Protein AF-A4BSH9-F1 (afdb_monomer_lite)

Organism: NCBI:txid314278

Secondary structure (DSSP, 8-state):
------PPPPPGGGS-TTT--HHHHHHHHHHHHHHHHHHHHHHHHHHHTTPPPPP--PPP--S--------------------SSTT-----------SSPPPTT----------------S---------EEE-TTS-EEEPPPPGGGTT-SS-HHHHHHHHHHHHTS---HHHHHHHHHHTT------

Sequence (190 aa):
MSTSGSRKLPQISDFPPQEVTPAVLLLLEICYQLHEENQALRDEIARLKGGNPKPPIKPSKLESAEQDAERHKDKRRGKHKRSKTQRLEIHDEIVVAPVPAPPAGSRFKGYDEFTVQDLHIGAHNTRYRLERWVTPQGEMLRGPLPVQLGGGHFGPRLRAFILYQYHHAHVTQPLLREQLGEWGIEISAG

pLDDT: mean 80.92, std 18.72, range [30.02, 97.81]

Structure (mmCIF, N/CA/C/O backbone):
data_AF-A4BSH9-F1
#
_entry.id   AF-A4BSH9-F1
#
loop_
_atom_site.group_PDB
_atom_site.id
_atom_site.type_symbol
_atom_site.label_atom_id
_atom_site.label_alt_id
_atom_site.label_comp_id
_atom_site.label_asym_id
_atom_site.label_entity_id
_atom_site.label_seq_id
_atom_site.pdbx_PDB_ins_code
_atom_site.Cartn_x
_atom_site.Cartn_y
_atom_site.Cartn_z
_atom_site.occupancy
_atom_site.B_iso_or_equiv
_atom_site.auth_seq_id
_atom_site.auth_comp_id
_atom_site.auth_asym_id
_atom_site.auth_atom_id
_atom_site.pdbx_PDB_model_num
ATOM 1 N N . MET A 1 1 ? 23.632 5.901 -24.393 1.00 33.03 1 MET A N 1
ATOM 2 C CA . MET A 1 1 ? 24.343 4.936 -23.525 1.00 33.03 1 MET A CA 1
ATOM 3 C C . MET A 1 1 ? 24.885 3.834 -24.417 1.00 33.03 1 MET A C 1
ATOM 5 O O . MET A 1 1 ? 24.120 2.993 -24.866 1.00 33.03 1 MET A O 1
ATOM 9 N N . SER A 1 2 ? 26.165 3.917 -24.777 1.00 30.02 2 SER A N 1
ATOM 10 C CA . SER A 1 2 ? 26.789 2.983 -25.715 1.00 30.02 2 SER A CA 1
ATOM 11 C C . SER A 1 2 ? 26.919 1.605 -25.075 1.00 30.02 2 SER A C 1
ATOM 13 O O . SER A 1 2 ? 27.609 1.438 -24.070 1.00 30.02 2 SER A O 1
ATOM 15 N N . THR A 1 3 ? 26.248 0.617 -25.657 1.00 34.25 3 THR A N 1
ATOM 16 C CA . THR A 1 3 ? 26.413 -0.800 -25.339 1.00 34.25 3 THR A CA 1
ATOM 17 C C . THR A 1 3 ? 27.817 -1.234 -25.753 1.00 34.25 3 THR A C 1
ATOM 19 O O . THR A 1 3 ? 28.060 -1.619 -26.896 1.00 34.25 3 THR A O 1
ATOM 22 N N . SER A 1 4 ? 28.766 -1.122 -24.826 1.00 36.28 4 SER A N 1
ATOM 23 C CA . SER A 1 4 ? 30.098 -1.707 -24.954 1.00 36.28 4 SER A CA 1
ATOM 24 C C . SER A 1 4 ? 29.953 -3.228 -24.875 1.00 36.28 4 SER A C 1
ATOM 26 O O . SER A 1 4 ? 29.871 -3.816 -23.795 1.00 36.28 4 SER A O 1
ATOM 28 N N . GLY A 1 5 ? 29.829 -3.860 -26.045 1.00 38.47 5 GLY A N 1
ATOM 29 C CA . GLY A 1 5 ? 30.024 -5.297 -26.185 1.00 38.47 5 GLY A CA 1
ATOM 30 C C . GLY A 1 5 ? 31.403 -5.667 -25.644 1.00 38.47 5 GLY A C 1
ATOM 31 O O . GLY A 1 5 ? 32.353 -4.898 -25.786 1.00 38.47 5 GLY A O 1
ATOM 32 N N . SER A 1 6 ? 31.505 -6.820 -24.987 1.00 51.19 6 SER A N 1
ATOM 33 C CA . SER A 1 6 ? 32.741 -7.331 -24.394 1.00 51.19 6 SER A CA 1
ATOM 34 C C . SER A 1 6 ? 33.869 -7.400 -25.431 1.00 51.19 6 SER A C 1
ATOM 36 O O . SER A 1 6 ? 33.996 -8.397 -26.144 1.00 51.19 6 SER A O 1
ATOM 38 N N . ARG A 1 7 ? 34.685 -6.344 -25.535 1.00 60.03 7 ARG A N 1
ATOM 39 C CA . ARG A 1 7 ? 35.937 -6.383 -26.294 1.00 60.03 7 ARG A CA 1
ATOM 40 C C . ARG A 1 7 ? 36.885 -7.316 -25.556 1.00 60.03 7 ARG A C 1
ATOM 42 O O . ARG A 1 7 ? 37.180 -7.093 -24.384 1.00 60.03 7 ARG A O 1
ATOM 49 N N . LYS A 1 8 ? 37.313 -8.380 -26.234 1.00 69.00 8 LYS A N 1
ATOM 50 C CA . LYS A 1 8 ? 38.433 -9.204 -25.777 1.00 69.00 8 LYS A CA 1
ATOM 51 C C . LYS A 1 8 ? 39.688 -8.331 -25.762 1.00 69.00 8 LYS A C 1
ATOM 53 O O . LYS A 1 8 ? 39.858 -7.504 -26.656 1.00 69.00 8 LYS A O 1
ATOM 58 N N . LEU A 1 9 ? 40.519 -8.496 -24.737 1.00 77.19 9 LEU A N 1
ATOM 59 C CA . LEU A 1 9 ? 41.833 -7.864 -24.694 1.00 77.19 9 LEU A CA 1
ATOM 60 C C . LEU A 1 9 ? 42.706 -8.404 -25.843 1.00 77.19 9 LEU A C 1
ATOM 62 O O . LEU A 1 9 ? 42.604 -9.598 -26.152 1.00 77.19 9 LEU A O 1
ATOM 66 N N . PRO A 1 10 ? 43.523 -7.544 -26.477 1.00 80.50 10 PRO A N 1
ATOM 67 C CA . PRO A 1 10 ? 44.437 -7.964 -27.532 1.00 80.50 10 PRO A CA 1
ATOM 68 C C . PRO A 1 10 ? 45.471 -8.956 -26.986 1.00 80.50 10 PRO A C 1
ATOM 70 O O . PRO A 1 10 ? 45.870 -8.895 -25.823 1.00 80.50 10 PRO A O 1
ATOM 73 N N . GLN A 1 11 ? 45.891 -9.899 -27.815 1.00 81.38 11 GLN A N 1
ATOM 74 C CA . GLN A 1 11 ? 46.981 -10.826 -27.531 1.00 81.38 11 GLN A CA 1
ATOM 75 C C . GLN A 1 11 ? 48.305 -10.238 -28.020 1.00 81.38 11 GLN A C 1
ATOM 77 O O . GLN A 1 11 ? 48.329 -9.387 -28.902 1.00 81.38 11 GLN A O 1
ATOM 82 N N . ILE A 1 12 ? 49.430 -10.737 -27.502 1.00 78.38 12 ILE A N 1
ATOM 83 C CA . ILE A 1 12 ? 50.769 -10.348 -27.991 1.00 78.38 12 ILE A CA 1
ATOM 84 C C . ILE A 1 12 ? 50.894 -10.603 -29.506 1.00 78.38 12 ILE A C 1
ATOM 86 O O . ILE A 1 12 ? 51.533 -9.835 -30.215 1.00 78.38 12 ILE A O 1
ATOM 90 N N . SER A 1 13 ? 50.219 -11.642 -30.008 1.00 79.38 13 SER A N 1
ATOM 91 C CA . SER A 1 13 ? 50.127 -12.007 -31.427 1.00 79.38 13 SER A CA 1
ATOM 92 C C . SER A 1 13 ? 49.460 -10.951 -32.316 1.00 79.38 13 SER A C 1
ATOM 94 O O . SER A 1 13 ? 49.612 -11.017 -33.533 1.00 79.38 13 SER A O 1
ATOM 96 N N . ASP A 1 14 ? 48.726 -10.005 -31.726 1.00 81.44 14 ASP A N 1
ATOM 97 C CA . ASP A 1 14 ? 48.005 -8.954 -32.450 1.00 81.44 14 ASP A CA 1
ATOM 98 C C . ASP A 1 14 ? 48.896 -7.733 -32.751 1.00 81.44 14 ASP A C 1
ATOM 100 O O . ASP A 1 14 ? 48.469 -6.828 -33.470 1.00 81.44 14 ASP A O 1
ATOM 104 N N . PHE A 1 15 ? 50.128 -7.697 -32.225 1.00 80.00 15 PHE A N 1
ATOM 105 C CA . PHE A 1 15 ? 51.075 -6.596 -32.412 1.00 80.00 15 PHE A CA 1
ATOM 106 C C . PHE A 1 15 ? 52.217 -6.988 -33.364 1.00 80.00 15 PHE A C 1
ATOM 108 O O . PHE A 1 15 ? 52.740 -8.104 -33.281 1.00 80.00 15 PHE A O 1
ATOM 115 N N . PRO A 1 16 ? 52.662 -6.084 -34.258 1.00 83.88 16 PRO A N 1
ATOM 116 C CA . PRO A 1 16 ? 53.835 -6.336 -35.083 1.00 83.88 16 PRO A CA 1
ATOM 117 C C . PRO A 1 16 ? 55.098 -6.423 -34.201 1.00 83.88 16 PRO A C 1
ATOM 119 O O . PRO A 1 16 ? 55.211 -5.688 -33.219 1.00 83.88 16 PRO A O 1
ATOM 122 N N . PRO A 1 17 ? 56.105 -7.249 -34.555 1.00 75.50 17 PRO A N 1
ATOM 123 C CA . PRO A 1 17 ? 57.274 -7.505 -33.697 1.00 75.50 17 PRO A CA 1
ATOM 124 C C . PRO A 1 17 ? 58.079 -6.256 -33.311 1.00 75.50 17 PRO A C 1
ATOM 126 O O . PRO A 1 17 ? 58.790 -6.255 -32.314 1.00 75.50 17 PRO A O 1
ATOM 129 N N . GLN A 1 18 ? 57.966 -5.194 -34.110 1.00 80.50 18 GLN A N 1
ATOM 130 C CA . GLN A 1 18 ? 58.656 -3.915 -33.930 1.00 80.50 18 GLN A CA 1
ATOM 131 C C . GLN A 1 18 ? 58.040 -3.064 -32.806 1.00 80.50 18 GLN A C 1
ATOM 133 O O . GLN A 1 18 ? 58.694 -2.170 -32.277 1.00 80.50 18 GLN A O 1
ATOM 138 N N . GLU A 1 19 ? 56.790 -3.349 -32.433 1.00 77.25 19 GLU A N 1
ATOM 139 C CA . GLU A 1 19 ? 56.021 -2.615 -31.422 1.00 77.25 19 GLU A CA 1
ATOM 140 C C . GLU A 1 19 ? 55.948 -3.365 -30.082 1.00 77.25 19 GLU A C 1
ATOM 142 O O . GLU A 1 19 ? 55.534 -2.794 -29.070 1.00 77.25 19 GLU A O 1
ATOM 147 N N . VAL A 1 20 ? 56.408 -4.623 -30.031 1.00 82.06 20 VAL A N 1
ATOM 148 C CA . VAL A 1 20 ? 56.481 -5.434 -28.804 1.00 82.06 20 VAL A CA 1
ATOM 149 C C . VAL A 1 20 ? 57.684 -4.994 -27.967 1.00 82.06 20 VAL A C 1
ATOM 151 O O . VAL A 1 20 ? 58.729 -5.638 -27.906 1.00 82.06 20 VAL A O 1
ATOM 154 N N . THR A 1 21 ? 57.538 -3.838 -27.328 1.00 88.88 21 THR A N 1
ATOM 155 C CA . THR A 1 21 ? 58.517 -3.299 -26.379 1.00 88.88 21 THR A CA 1
ATOM 156 C C . THR A 1 21 ? 58.245 -3.813 -24.957 1.00 88.88 21 THR A C 1
ATOM 158 O O . THR A 1 21 ? 57.109 -4.179 -24.641 1.00 88.88 21 THR A O 1
ATOM 161 N N . PRO A 1 22 ? 59.237 -3.787 -24.043 1.00 86.44 22 PRO A N 1
ATOM 162 C CA . PRO A 1 22 ? 59.022 -4.138 -22.634 1.00 86.44 22 PRO A CA 1
ATOM 163 C C . PRO A 1 22 ? 57.896 -3.336 -21.959 1.00 86.44 22 PRO A C 1
ATOM 165 O O . PRO A 1 22 ? 57.175 -3.864 -21.117 1.00 86.44 22 PRO A O 1
ATOM 168 N N . ALA A 1 23 ? 57.701 -2.076 -22.363 1.00 86.94 23 ALA A N 1
ATOM 169 C CA . ALA A 1 23 ? 56.618 -1.229 -21.865 1.00 86.94 23 ALA A CA 1
ATOM 170 C C . ALA A 1 23 ? 55.232 -1.710 -22.329 1.00 86.94 23 ALA A C 1
ATOM 172 O O . ALA A 1 23 ? 54.280 -1.676 -21.552 1.00 86.94 23 ALA A O 1
ATOM 173 N N . VAL A 1 24 ? 55.119 -2.191 -23.572 1.00 86.56 24 VAL A N 1
ATOM 174 C CA . VAL A 1 24 ? 53.870 -2.753 -24.114 1.00 86.56 24 VAL A CA 1
ATOM 175 C C . VAL A 1 24 ? 53.518 -4.073 -23.429 1.00 86.56 24 VAL A C 1
ATOM 177 O O . VAL A 1 24 ? 52.352 -4.294 -23.115 1.00 86.56 24 VAL A O 1
ATOM 180 N N . LEU A 1 25 ? 54.513 -4.911 -23.122 1.00 85.62 25 LEU A N 1
ATOM 181 C CA . LEU A 1 25 ? 54.308 -6.149 -22.361 1.00 85.62 25 LEU A CA 1
ATOM 182 C C . LEU A 1 25 ? 53.776 -5.868 -20.949 1.00 85.62 25 LEU A C 1
ATOM 184 O O . LEU A 1 25 ? 52.771 -6.453 -20.549 1.00 85.62 25 LEU A O 1
ATOM 188 N N . LEU A 1 26 ? 54.394 -4.921 -20.237 1.00 89.56 26 LEU A N 1
ATOM 189 C CA . LEU A 1 26 ? 53.957 -4.519 -18.898 1.00 89.56 26 LEU A CA 1
ATOM 190 C C . LEU A 1 26 ? 52.546 -3.914 -18.914 1.00 89.56 26 LEU A C 1
ATOM 192 O O . LEU A 1 26 ? 51.715 -4.230 -18.065 1.00 89.56 26 LEU A O 1
ATOM 196 N N . LEU A 1 27 ? 52.253 -3.054 -19.892 1.00 89.38 27 LEU A N 1
ATOM 197 C CA . LEU A 1 27 ? 50.929 -2.453 -20.033 1.00 89.38 27 LEU A CA 1
ATOM 198 C C . LEU A 1 27 ? 49.861 -3.513 -20.318 1.00 89.38 27 LEU A C 1
ATOM 200 O O . LEU A 1 27 ? 48.763 -3.443 -19.768 1.00 89.38 27 LEU A O 1
ATOM 204 N N . LEU A 1 28 ? 50.185 -4.503 -21.151 1.00 88.69 28 LEU A N 1
ATOM 205 C CA . LEU A 1 28 ? 49.275 -5.588 -21.476 1.00 88.69 28 LEU A CA 1
ATOM 206 C C . LEU A 1 28 ? 48.961 -6.446 -20.243 1.00 88.69 28 LEU A C 1
ATOM 208 O O . LEU A 1 28 ? 47.794 -6.751 -19.999 1.00 88.69 28 LEU A O 1
ATOM 212 N N . GLU A 1 29 ? 49.975 -6.775 -19.443 1.00 88.06 29 GLU A N 1
ATOM 213 C CA . GLU A 1 29 ? 49.821 -7.495 -18.174 1.00 88.06 29 GLU A CA 1
ATOM 214 C C . GLU A 1 29 ? 48.912 -6.737 -17.192 1.00 88.06 29 GLU A C 1
ATOM 216 O O . GLU A 1 29 ? 47.944 -7.302 -16.678 1.00 88.06 29 GLU A O 1
ATOM 221 N N . ILE A 1 30 ? 49.134 -5.429 -17.024 1.00 89.06 30 ILE A N 1
ATOM 222 C CA . ILE A 1 30 ? 48.280 -4.566 -16.193 1.00 89.06 30 ILE A CA 1
ATOM 223 C C . ILE A 1 30 ? 46.837 -4.549 -16.721 1.00 89.06 30 ILE A C 1
ATOM 225 O O . ILE A 1 30 ? 45.884 -4.621 -15.942 1.00 89.06 30 ILE A O 1
ATOM 229 N N . CYS A 1 31 ? 46.641 -4.480 -18.041 1.00 89.25 31 CYS A N 1
ATOM 230 C CA . CYS A 1 31 ? 45.307 -4.527 -18.633 1.00 89.25 31 CYS A CA 1
ATOM 231 C C . CYS A 1 31 ? 44.589 -5.859 -18.367 1.00 89.25 31 CYS A C 1
ATOM 233 O O . CYS A 1 31 ? 43.380 -5.838 -18.116 1.00 89.25 31 CYS A O 1
ATOM 235 N N . TYR A 1 32 ? 45.300 -6.990 -18.396 1.00 86.69 32 TYR A N 1
ATOM 236 C CA . TYR A 1 32 ? 44.738 -8.294 -18.031 1.00 86.69 32 TYR A CA 1
ATOM 237 C C . TYR A 1 32 ? 44.316 -8.333 -16.565 1.00 86.69 32 TYR A C 1
ATOM 239 O O . TYR A 1 32 ? 43.157 -8.649 -16.287 1.00 86.69 32 TYR A O 1
ATOM 247 N N . GLN A 1 33 ? 45.194 -7.918 -15.651 1.00 87.56 33 GLN A N 1
ATOM 248 C CA . GLN A 1 33 ? 44.888 -7.886 -14.221 1.00 87.56 33 GLN A CA 1
ATOM 249 C C . GLN A 1 33 ? 43.661 -7.007 -13.920 1.00 87.56 33 GLN A C 1
ATOM 251 O O . GLN A 1 33 ? 42.711 -7.445 -13.270 1.00 87.56 33 GLN A O 1
ATOM 256 N N . LEU A 1 34 ? 43.622 -5.787 -14.467 1.00 88.88 34 LEU A N 1
ATOM 257 C CA . LEU A 1 34 ? 42.492 -4.872 -14.278 1.00 88.88 34 LEU A CA 1
ATOM 258 C C . LEU A 1 34 ? 41.183 -5.420 -14.858 1.00 88.88 34 LEU A C 1
ATOM 260 O O . LEU A 1 34 ? 40.105 -5.125 -14.334 1.00 88.88 34 LEU A O 1
ATOM 264 N N . HIS A 1 35 ? 41.247 -6.187 -15.948 1.00 87.25 35 HIS A N 1
ATOM 265 C CA . HIS A 1 35 ? 40.069 -6.805 -16.551 1.00 87.25 35 HIS A CA 1
ATOM 266 C C . HIS A 1 35 ? 39.509 -7.932 -15.682 1.00 87.25 35 HIS A C 1
ATOM 268 O O . HIS A 1 35 ? 38.288 -8.018 -15.523 1.00 87.25 35 HIS A O 1
ATOM 274 N N . GLU A 1 36 ? 40.377 -8.754 -15.094 1.00 85.75 36 GLU A N 1
ATOM 275 C CA . GLU A 1 36 ? 39.984 -9.801 -14.148 1.00 85.75 36 GLU A CA 1
ATOM 276 C C . GLU A 1 36 ? 39.363 -9.209 -12.879 1.00 85.75 36 GLU A C 1
ATOM 278 O O . GLU A 1 36 ? 38.258 -9.605 -12.497 1.00 85.75 36 GLU A O 1
ATOM 283 N N . GLU A 1 37 ? 39.999 -8.197 -12.284 1.00 87.38 37 GLU A N 1
ATOM 284 C CA . GLU A 1 37 ? 39.472 -7.494 -11.108 1.00 87.38 37 GLU A CA 1
ATOM 285 C C . GLU A 1 37 ? 38.112 -6.840 -11.402 1.00 87.38 37 GLU A C 1
ATOM 287 O O . GLU A 1 37 ? 37.156 -6.993 -10.637 1.00 87.38 37 GLU A O 1
ATOM 292 N N . ASN A 1 38 ? 37.967 -6.174 -12.556 1.00 89.88 38 ASN A N 1
ATOM 293 C CA . ASN A 1 38 ? 36.683 -5.604 -12.976 1.00 89.88 38 ASN A CA 1
ATOM 294 C C . ASN A 1 38 ? 35.601 -6.671 -13.166 1.00 89.88 38 ASN A C 1
ATOM 296 O O . ASN A 1 38 ? 34.429 -6.422 -12.866 1.00 89.88 38 ASN A O 1
ATOM 300 N N . GLN A 1 39 ? 35.960 -7.842 -13.694 1.00 83.62 39 GLN A N 1
ATOM 301 C CA . GLN A 1 39 ? 35.020 -8.941 -13.874 1.00 83.62 39 GLN A CA 1
ATOM 302 C C . GLN A 1 39 ? 34.576 -9.505 -12.516 1.00 83.62 39 GLN A C 1
ATOM 304 O O . GLN A 1 39 ? 33.372 -9.649 -12.304 1.00 83.62 39 GLN A O 1
ATOM 309 N N . ALA A 1 40 ? 35.501 -9.700 -11.571 1.00 83.06 40 ALA A N 1
ATOM 310 C CA . ALA A 1 40 ? 35.189 -10.131 -10.208 1.00 83.06 40 ALA A CA 1
ATOM 311 C C . ALA A 1 40 ? 34.259 -9.142 -9.480 1.00 83.06 40 ALA A C 1
ATOM 313 O O . ALA A 1 40 ? 33.260 -9.547 -8.884 1.00 83.06 40 ALA A O 1
ATOM 314 N N . LEU A 1 41 ? 34.522 -7.834 -9.594 1.00 86.94 41 LEU A N 1
ATOM 315 C CA . LEU A 1 41 ? 33.659 -6.794 -9.020 1.00 86.94 41 LEU A CA 1
ATOM 316 C C . LEU A 1 41 ? 32.260 -6.787 -9.650 1.00 86.94 41 LEU A C 1
ATOM 318 O O . LEU A 1 41 ? 31.260 -6.619 -8.951 1.00 86.94 41 LEU A O 1
ATOM 322 N N . ARG A 1 42 ? 32.158 -6.990 -10.968 1.00 83.75 42 ARG A N 1
ATOM 323 C CA . ARG A 1 42 ? 30.865 -7.093 -11.663 1.00 83.75 42 ARG A CA 1
ATOM 324 C C . ARG A 1 42 ? 30.064 -8.312 -11.219 1.00 83.75 42 ARG A C 1
ATOM 326 O O . ARG A 1 42 ? 28.849 -8.198 -11.059 1.00 83.75 42 ARG A O 1
ATOM 333 N N . ASP A 1 43 ? 30.729 -9.442 -11.015 1.00 82.00 43 ASP A N 1
ATOM 334 C CA . ASP A 1 43 ? 30.098 -10.674 -10.545 1.00 82.00 43 ASP A CA 1
ATOM 335 C C . ASP A 1 43 ? 29.623 -10.543 -9.091 1.00 82.00 43 ASP A C 1
ATOM 337 O O . ASP A 1 43 ? 28.510 -10.963 -8.767 1.00 82.00 43 ASP A O 1
ATOM 341 N N . GLU A 1 44 ? 30.392 -9.860 -8.242 1.00 83.50 44 GLU A N 1
ATOM 342 C CA . GLU A 1 44 ? 29.980 -9.548 -6.872 1.00 83.50 44 GLU A CA 1
ATOM 343 C C . GLU A 1 44 ? 28.783 -8.584 -6.840 1.00 83.50 44 GLU A C 1
ATOM 345 O O . GLU A 1 44 ? 27.815 -8.811 -6.112 1.00 83.50 44 GLU A O 1
ATOM 350 N N . ILE A 1 45 ? 28.767 -7.563 -7.704 1.00 84.75 45 ILE A N 1
ATOM 351 C CA . ILE A 1 45 ? 27.603 -6.679 -7.877 1.00 84.75 45 ILE A CA 1
ATOM 352 C C . ILE A 1 45 ? 26.374 -7.472 -8.346 1.00 84.75 45 ILE A C 1
ATOM 354 O O . ILE A 1 45 ? 25.268 -7.217 -7.865 1.00 84.75 45 ILE A O 1
ATOM 358 N N . ALA A 1 46 ? 26.535 -8.419 -9.276 1.00 83.25 46 ALA A N 1
ATOM 359 C CA . ALA A 1 46 ? 25.436 -9.257 -9.754 1.00 83.25 46 ALA A CA 1
ATOM 360 C C . ALA A 1 46 ? 24.874 -10.138 -8.629 1.00 83.25 46 ALA A C 1
ATOM 362 O O . ALA A 1 46 ? 23.656 -10.167 -8.440 1.00 83.25 46 ALA A O 1
ATOM 363 N N . ARG A 1 47 ? 25.750 -10.764 -7.831 1.00 84.12 47 ARG A N 1
ATOM 364 C CA . ARG A 1 47 ? 25.381 -11.558 -6.650 1.00 84.12 47 ARG A CA 1
ATOM 365 C C . ARG A 1 47 ? 24.621 -10.725 -5.617 1.00 84.12 47 ARG A C 1
ATOM 367 O O . ARG A 1 47 ? 23.548 -11.133 -5.177 1.00 84.12 47 ARG A O 1
ATOM 374 N N . LEU A 1 48 ? 25.137 -9.545 -5.262 1.00 77.88 48 LEU A N 1
ATOM 375 C CA . LEU A 1 48 ? 24.501 -8.631 -4.302 1.00 77.88 48 LEU A CA 1
ATOM 376 C C . LEU A 1 48 ? 23.137 -8.119 -4.792 1.00 77.88 48 LEU A C 1
ATOM 378 O O . LEU A 1 48 ? 22.249 -7.863 -3.983 1.00 77.88 48 LEU A O 1
ATOM 382 N N . LYS A 1 49 ? 22.943 -8.017 -6.113 1.00 78.88 49 LYS A N 1
ATOM 383 C CA . LYS A 1 49 ? 21.669 -7.641 -6.750 1.00 78.88 49 LYS A CA 1
ATOM 384 C C . LYS A 1 49 ? 20.716 -8.822 -6.986 1.00 78.88 49 LYS A C 1
ATOM 386 O O . LYS A 1 49 ? 19.679 -8.639 -7.619 1.00 78.88 49 LYS A O 1
ATOM 391 N N . GLY A 1 50 ? 21.046 -10.022 -6.502 1.00 75.00 50 GLY A N 1
ATOM 392 C CA . GLY A 1 50 ? 20.213 -11.221 -6.656 1.00 75.00 50 GLY A CA 1
ATOM 393 C C . GLY A 1 50 ? 20.213 -11.823 -8.068 1.00 75.00 50 GLY A C 1
ATOM 394 O O . GLY A 1 50 ? 19.358 -12.652 -8.378 1.00 75.00 50 GLY A O 1
ATOM 395 N N . GLY A 1 51 ? 21.144 -11.406 -8.929 1.00 72.69 51 GLY A N 1
ATOM 396 C CA . GLY A 1 51 ? 21.407 -12.015 -10.231 1.00 72.69 51 GLY A CA 1
ATOM 397 C C . GLY A 1 51 ? 22.481 -13.104 -10.147 1.00 72.69 51 GLY A C 1
ATOM 398 O O . GLY A 1 51 ? 23.220 -13.204 -9.170 1.00 72.69 51 GLY A O 1
ATOM 399 N N . ASN A 1 52 ? 22.592 -13.919 -11.198 1.00 65.75 52 ASN A N 1
ATOM 400 C CA . ASN A 1 52 ? 23.676 -14.895 -11.298 1.00 65.75 52 ASN A CA 1
ATOM 401 C C . ASN A 1 52 ? 24.952 -14.226 -11.840 1.00 65.75 52 ASN A C 1
ATOM 403 O O . ASN A 1 52 ? 24.854 -13.439 -12.787 1.00 65.75 52 ASN A O 1
ATOM 407 N N . PRO A 1 53 ? 26.137 -14.557 -11.291 1.00 65.75 53 PRO A N 1
ATOM 408 C CA . PRO A 1 53 ? 27.412 -14.121 -11.851 1.00 65.75 53 PRO A CA 1
ATOM 409 C C . PRO A 1 53 ? 27.595 -14.677 -13.267 1.00 65.75 53 PRO A C 1
ATOM 411 O O . PRO A 1 53 ? 26.938 -15.651 -13.666 1.00 65.75 53 PRO A O 1
ATOM 414 N N . LYS A 1 54 ? 28.487 -14.064 -14.045 1.00 64.12 54 LYS A N 1
ATOM 415 C CA . LYS A 1 54 ? 28.765 -14.494 -15.416 1.00 64.12 54 LYS A CA 1
ATOM 416 C C . LYS A 1 54 ? 29.247 -15.956 -15.412 1.00 64.12 54 LYS A C 1
ATOM 418 O O . LYS A 1 54 ? 30.221 -16.274 -14.732 1.00 64.12 54 LYS A O 1
ATOM 423 N N . PRO A 1 55 ? 28.600 -16.868 -16.160 1.00 61.69 55 PRO A N 1
ATOM 424 C CA . PRO A 1 55 ? 29.014 -18.264 -16.175 1.00 61.69 55 PRO A CA 1
ATOM 425 C C . PRO A 1 55 ? 30.410 -18.396 -16.809 1.00 61.69 55 PRO A C 1
ATOM 427 O O . PRO A 1 55 ? 30.652 -17.791 -17.860 1.00 61.69 55 PRO A O 1
ATOM 430 N N . PRO A 1 56 ? 31.324 -19.196 -16.227 1.00 59.09 56 PRO A N 1
ATOM 431 C CA . PRO A 1 56 ? 32.612 -19.479 -16.845 1.00 59.09 56 PRO A CA 1
ATOM 432 C C . PRO A 1 56 ? 32.383 -20.321 -18.105 1.00 59.09 56 PRO A C 1
ATOM 434 O O . PRO A 1 56 ? 32.092 -21.518 -18.039 1.00 59.09 56 PRO A O 1
ATOM 437 N N . ILE A 1 57 ? 32.479 -19.687 -19.275 1.00 58.53 57 ILE A N 1
ATOM 438 C CA . ILE A 1 57 ? 32.368 -20.370 -20.565 1.00 58.53 57 ILE A CA 1
ATOM 439 C C . ILE A 1 57 ? 33.693 -21.091 -20.813 1.00 58.53 57 ILE A C 1
ATOM 441 O O . ILE A 1 57 ? 34.696 -20.468 -21.154 1.00 58.53 57 ILE A O 1
ATOM 445 N N . LYS A 1 58 ? 33.704 -22.412 -20.626 1.00 52.91 58 LYS A N 1
ATOM 446 C CA . LYS A 1 58 ? 34.829 -23.254 -21.048 1.00 52.91 58 LYS A CA 1
ATOM 447 C C . LYS A 1 58 ? 34.912 -23.267 -22.584 1.00 52.91 58 LYS A C 1
ATOM 449 O O . LYS A 1 58 ? 33.863 -23.229 -23.233 1.00 52.91 58 LYS A O 1
ATOM 454 N N . PRO A 1 59 ? 36.116 -23.339 -23.177 1.00 47.84 59 PRO A N 1
ATOM 455 C CA . PRO A 1 59 ? 36.264 -23.485 -24.622 1.00 47.84 59 PRO A CA 1
ATOM 456 C C . PRO A 1 59 ? 35.540 -24.748 -25.116 1.00 47.84 59 PRO A C 1
ATOM 458 O O . PRO A 1 59 ? 35.545 -25.786 -24.451 1.00 47.84 59 PRO A O 1
ATOM 461 N N . SER A 1 60 ? 34.876 -24.626 -26.267 1.00 43.66 60 SER A N 1
ATOM 462 C CA . SER A 1 60 ? 34.048 -25.677 -26.864 1.00 43.66 60 SER A CA 1
ATOM 463 C C . SER A 1 60 ? 34.885 -26.914 -27.206 1.00 43.66 60 SER A C 1
ATOM 465 O O . SER A 1 60 ? 35.859 -26.814 -27.949 1.00 43.66 60 SER A O 1
ATOM 467 N N . LYS A 1 61 ? 34.494 -28.087 -26.695 1.00 48.47 61 LYS A N 1
ATOM 468 C CA . LYS A 1 61 ? 35.013 -29.388 -27.141 1.00 48.47 61 LYS A CA 1
ATOM 469 C C . LYS A 1 61 ? 34.223 -29.825 -28.376 1.00 48.47 61 LYS A C 1
ATOM 471 O O . LYS A 1 61 ? 33.261 -30.573 -28.249 1.00 48.47 61 LYS A O 1
ATOM 476 N N . LEU A 1 62 ? 34.586 -29.303 -29.545 1.00 43.88 62 LEU A N 1
ATOM 477 C CA . LEU A 1 62 ? 33.977 -29.689 -30.827 1.00 43.88 62 LEU A CA 1
ATOM 478 C C . LEU A 1 62 ? 34.755 -30.784 -31.581 1.00 43.88 62 LEU A C 1
ATOM 480 O O . LEU A 1 62 ? 34.282 -31.229 -32.613 1.00 43.88 62 LEU A O 1
ATOM 484 N N . GLU A 1 63 ? 35.870 -31.289 -31.042 1.00 42.59 63 GLU A N 1
ATOM 485 C CA . GLU A 1 63 ? 36.713 -32.318 -31.688 1.00 42.59 63 GLU A CA 1
ATOM 486 C C . GLU A 1 63 ? 36.793 -33.617 -30.870 1.00 42.59 63 GLU A C 1
ATOM 488 O O . GLU A 1 63 ? 37.864 -34.124 -30.539 1.00 42.59 63 GLU A O 1
ATOM 493 N N . SER A 1 64 ? 35.645 -34.145 -30.448 1.00 38.47 64 SER A N 1
ATOM 494 C CA . SER A 1 64 ? 35.548 -35.509 -29.905 1.00 38.47 64 SER A CA 1
ATOM 495 C C . SER A 1 64 ? 34.146 -36.051 -30.168 1.00 38.47 64 SER A C 1
ATOM 497 O O . SER A 1 64 ? 33.317 -36.158 -29.265 1.00 38.47 64 SER A O 1
ATOM 499 N N . ALA A 1 65 ? 33.856 -36.318 -31.438 1.00 42.84 65 ALA A N 1
ATOM 500 C CA . ALA A 1 65 ? 32.765 -37.206 -31.797 1.00 42.84 65 ALA A CA 1
ATOM 501 C C . ALA A 1 65 ? 33.209 -38.639 -31.479 1.00 42.84 65 ALA A C 1
ATOM 503 O O . ALA A 1 65 ? 34.232 -39.064 -31.998 1.00 42.84 65 ALA A O 1
ATOM 504 N N . GLU A 1 66 ? 32.480 -39.335 -30.600 1.00 37.19 66 GLU A N 1
ATOM 505 C CA . GLU A 1 66 ? 31.937 -40.681 -30.848 1.00 37.19 66 GLU A CA 1
ATOM 506 C C . GLU A 1 66 ? 31.253 -41.283 -29.599 1.00 37.19 66 GLU A C 1
ATOM 508 O O . GLU A 1 66 ? 31.789 -41.267 -28.495 1.00 37.19 66 GLU A O 1
ATOM 513 N N . GLN A 1 67 ? 30.066 -41.845 -29.868 1.00 37.97 67 GLN A N 1
ATOM 514 C CA . GLN A 1 67 ? 29.336 -42.918 -29.171 1.00 37.97 67 GLN A CA 1
ATOM 515 C C . GLN A 1 67 ? 28.479 -42.600 -27.926 1.00 37.97 67 GLN A C 1
ATOM 517 O O . GLN A 1 67 ? 28.916 -42.571 -26.780 1.00 37.97 67 GLN A O 1
ATOM 522 N N . ASP A 1 68 ? 27.192 -42.396 -28.237 1.00 34.94 68 ASP A N 1
ATOM 523 C CA . ASP A 1 68 ? 26.022 -43.161 -27.772 1.00 34.94 68 ASP A CA 1
ATOM 524 C C . ASP A 1 68 ? 25.917 -43.584 -26.298 1.00 34.94 68 ASP A C 1
ATOM 526 O O . ASP A 1 68 ? 26.637 -44.442 -25.803 1.00 34.94 68 ASP A O 1
ATOM 530 N N . ALA A 1 69 ? 24.865 -43.097 -25.635 1.00 35.84 69 ALA A N 1
ATOM 531 C CA . ALA A 1 69 ? 23.624 -43.862 -25.445 1.00 35.84 69 ALA A CA 1
ATOM 532 C C . ALA A 1 69 ? 22.859 -43.372 -24.202 1.00 35.84 69 ALA A C 1
ATOM 534 O O . ALA A 1 69 ? 23.388 -43.258 -23.100 1.00 35.84 69 ALA A O 1
ATOM 535 N N . GLU A 1 70 ? 21.573 -43.103 -24.426 1.00 46.06 70 GLU A N 1
ATOM 536 C CA . GLU A 1 70 ? 20.474 -43.203 -23.463 1.00 46.06 70 GLU A CA 1
ATOM 537 C C . GLU A 1 70 ? 20.684 -42.655 -22.046 1.00 46.06 70 GLU A C 1
ATOM 539 O O . GLU A 1 70 ? 20.979 -43.386 -21.103 1.00 46.06 70 GLU A O 1
ATOM 544 N N . ARG A 1 71 ? 20.308 -41.388 -21.833 1.00 39.72 71 ARG A N 1
ATOM 545 C CA . ARG A 1 71 ? 19.700 -40.996 -20.552 1.00 39.72 71 ARG A CA 1
ATOM 546 C C . ARG A 1 71 ? 18.453 -40.168 -20.801 1.00 39.72 71 ARG A C 1
ATOM 548 O O . ARG A 1 71 ? 18.517 -39.005 -21.189 1.00 39.72 71 ARG A O 1
ATOM 555 N N . HIS A 1 72 ? 17.325 -40.853 -20.625 1.00 39.47 72 HIS A N 1
ATOM 556 C CA . HIS A 1 72 ? 15.971 -40.356 -20.415 1.00 39.47 72 HIS A CA 1
ATOM 557 C C . HIS A 1 72 ? 15.834 -38.827 -20.428 1.00 39.47 72 HIS A C 1
ATOM 559 O O . HIS A 1 72 ? 16.159 -38.139 -19.459 1.00 39.47 72 HIS A O 1
ATOM 565 N N . LYS A 1 73 ? 15.227 -38.306 -21.503 1.00 43.53 73 LYS A N 1
ATOM 566 C CA . LYS A 1 73 ? 14.489 -37.040 -21.449 1.00 43.53 73 LYS A CA 1
ATOM 567 C C . LYS A 1 73 ? 13.316 -37.251 -20.498 1.00 43.53 73 LYS A C 1
ATOM 569 O O . LYS A 1 73 ? 12.201 -37.555 -20.922 1.00 43.53 73 LYS A O 1
ATOM 574 N N . ASP A 1 74 ? 13.580 -37.097 -19.209 1.00 42.41 74 ASP A N 1
ATOM 575 C CA . ASP A 1 74 ? 12.536 -36.886 -18.229 1.00 42.41 74 ASP A CA 1
ATOM 576 C C . ASP A 1 74 ? 11.906 -35.539 -18.590 1.00 42.41 74 ASP A C 1
ATOM 578 O O . ASP A 1 74 ? 12.432 -34.456 -18.307 1.00 42.41 74 ASP A O 1
ATOM 582 N N . LYS A 1 75 ? 10.835 -35.607 -19.389 1.00 48.41 75 LYS A N 1
ATOM 583 C CA . LYS A 1 75 ? 9.978 -34.469 -19.689 1.00 48.41 75 LYS A CA 1
ATOM 584 C C . LYS A 1 75 ? 9.497 -33.993 -18.329 1.00 48.41 75 LYS A C 1
ATOM 586 O O . LYS A 1 75 ? 8.535 -34.551 -17.808 1.00 48.41 75 LYS A O 1
ATOM 591 N N . ARG A 1 76 ? 10.162 -32.976 -17.765 1.00 49.50 76 ARG A N 1
ATOM 592 C CA . ARG A 1 76 ? 9.668 -32.209 -16.618 1.00 49.50 76 ARG A CA 1
ATOM 593 C C . ARG A 1 76 ? 8.215 -31.887 -16.925 1.00 49.50 76 ARG A C 1
ATOM 595 O O . ARG A 1 76 ? 7.936 -31.011 -17.745 1.00 49.50 76 ARG A O 1
ATOM 602 N N . ARG A 1 77 ? 7.302 -32.660 -16.328 1.00 49.47 77 ARG A N 1
ATOM 603 C CA . ARG A 1 77 ? 5.863 -32.453 -16.439 1.00 49.47 77 ARG A CA 1
ATOM 604 C C . ARG A 1 77 ? 5.652 -30.996 -16.078 1.00 49.47 77 ARG A C 1
ATOM 606 O O . ARG A 1 77 ? 6.052 -30.575 -14.992 1.00 49.47 77 ARG A O 1
ATOM 613 N N . GLY A 1 78 ? 5.137 -30.219 -17.031 1.00 50.06 78 GLY A N 1
ATOM 614 C CA . GLY A 1 78 ? 4.854 -28.809 -16.821 1.00 50.06 78 GLY A CA 1
ATOM 615 C C . GLY A 1 78 ? 4.110 -28.685 -15.503 1.00 50.06 78 GLY A C 1
ATOM 616 O O . GLY A 1 78 ? 3.066 -29.311 -1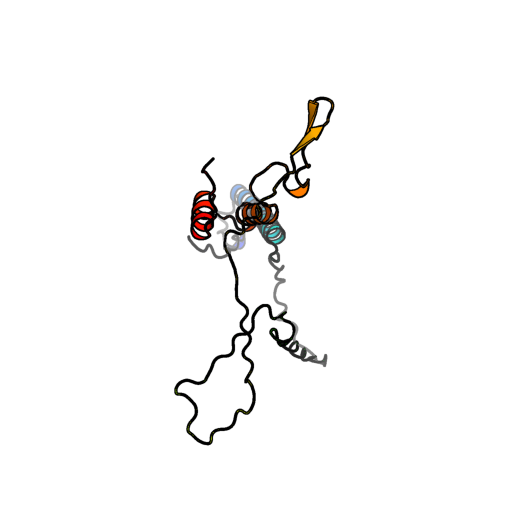5.329 1.00 50.06 78 GLY A O 1
ATOM 617 N N . LYS A 1 79 ? 4.716 -27.968 -14.550 1.00 53.81 79 LYS A N 1
ATOM 618 C CA . LYS A 1 79 ? 4.153 -27.687 -13.230 1.00 53.81 79 LYS A CA 1
ATOM 619 C C . LYS A 1 79 ? 2.675 -27.373 -13.428 1.00 53.81 79 LYS A C 1
ATOM 621 O O . LYS A 1 79 ? 2.374 -26.411 -14.137 1.00 53.81 79 LYS A O 1
ATOM 626 N N . HIS A 1 80 ? 1.781 -28.199 -12.870 1.00 53.94 80 HIS A N 1
ATOM 627 C CA . HIS A 1 80 ? 0.342 -27.949 -12.924 1.00 53.94 80 HIS A CA 1
ATOM 628 C C . HIS A 1 80 ? 0.128 -26.478 -12.571 1.00 53.94 80 HIS A C 1
ATOM 630 O O . HIS A 1 80 ? 0.489 -26.043 -11.472 1.00 53.94 80 HIS A O 1
ATOM 636 N N . LYS A 1 81 ? -0.360 -25.688 -13.536 1.00 58.12 81 LYS A N 1
ATOM 637 C CA . LYS A 1 81 ? -0.716 -24.292 -13.296 1.00 58.12 81 LYS A CA 1
ATOM 638 C C . LYS A 1 81 ? -1.828 -24.334 -12.258 1.00 58.12 81 LYS A C 1
ATOM 640 O O . LYS A 1 81 ? -2.965 -24.659 -12.576 1.00 58.12 81 LYS A O 1
ATOM 645 N N . ARG A 1 82 ? -1.463 -24.096 -10.999 1.00 58.72 82 ARG A N 1
ATOM 646 C CA . ARG A 1 82 ? -2.410 -23.983 -9.895 1.00 58.72 82 ARG A CA 1
ATOM 647 C C . ARG A 1 82 ? -3.427 -22.924 -10.300 1.00 58.72 82 ARG A C 1
ATOM 649 O O . ARG A 1 82 ? -3.028 -21.810 -10.642 1.00 58.72 82 ARG A O 1
ATOM 656 N N . SER A 1 83 ? -4.704 -23.294 -10.284 1.00 62.69 83 SER A N 1
ATOM 657 C CA . SER A 1 83 ? -5.800 -22.333 -10.347 1.00 62.69 83 SER A CA 1
ATOM 658 C C . SER A 1 83 ? -5.562 -21.308 -9.236 1.00 62.69 83 SER A C 1
ATOM 660 O O . SER A 1 83 ? -5.545 -21.654 -8.052 1.00 62.69 83 SER A O 1
ATOM 662 N N . LYS A 1 84 ? -5.212 -20.076 -9.622 1.00 64.56 84 LYS A N 1
ATOM 663 C CA . LYS A 1 84 ? -4.809 -19.023 -8.679 1.00 64.56 84 LYS A CA 1
ATOM 664 C C . LYS A 1 84 ? -6.007 -18.487 -7.891 1.00 64.56 84 LYS A C 1
ATOM 666 O O . LYS A 1 84 ? -5.812 -18.008 -6.784 1.00 64.56 84 LYS A O 1
ATOM 671 N N . THR A 1 85 ? -7.214 -18.624 -8.439 1.00 64.00 85 THR A N 1
ATOM 672 C CA . THR A 1 85 ? -8.463 -18.081 -7.892 1.00 64.00 85 THR A CA 1
ATOM 673 C C . THR A 1 85 ? -9.148 -19.002 -6.885 1.00 64.00 85 THR A C 1
ATOM 675 O O . THR A 1 85 ? -9.755 -18.507 -5.949 1.00 64.00 85 THR A O 1
ATOM 678 N N . GLN A 1 86 ? -8.969 -20.326 -6.972 1.00 63.72 86 GLN A N 1
ATOM 679 C CA . GLN A 1 86 ? -9.629 -21.306 -6.082 1.00 63.72 86 GLN A CA 1
ATOM 680 C C . GLN A 1 86 ? -9.270 -21.207 -4.588 1.00 63.72 86 GLN A C 1
ATOM 682 O O . GLN A 1 86 ? -9.812 -21.948 -3.777 1.00 63.72 86 GLN A O 1
ATOM 687 N N . ARG A 1 87 ? -8.294 -20.376 -4.214 1.00 73.12 87 ARG A N 1
ATOM 688 C CA . ARG A 1 87 ? -7.839 -20.225 -2.821 1.00 73.12 87 A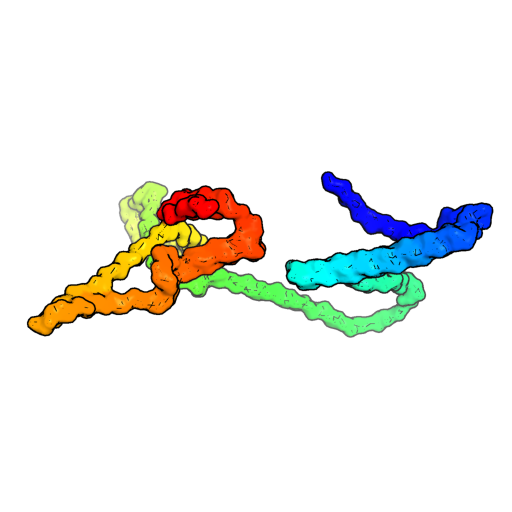RG A CA 1
ATOM 689 C C . ARG A 1 87 ? -7.837 -18.769 -2.362 1.00 73.12 87 ARG A C 1
ATOM 691 O O . ARG A 1 87 ? -7.152 -18.455 -1.394 1.00 73.12 87 ARG A O 1
ATOM 698 N N . LEU A 1 88 ? -8.501 -17.885 -3.102 1.00 83.75 88 LEU A N 1
ATOM 699 C CA . LEU A 1 88 ? -8.663 -16.499 -2.685 1.00 83.75 88 LEU A CA 1
ATOM 700 C C . LEU A 1 88 ? -9.765 -16.431 -1.628 1.00 83.75 88 LEU A C 1
ATOM 702 O O . LEU A 1 88 ? -10.809 -17.055 -1.785 1.00 83.75 88 LEU A O 1
ATOM 706 N N . GLU A 1 89 ? -9.513 -15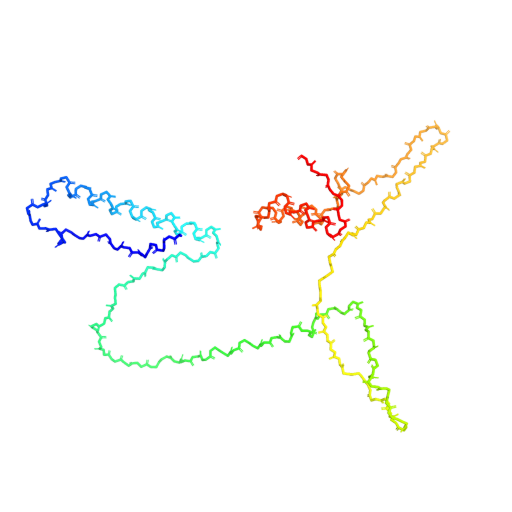.688 -0.557 1.00 87.38 89 GLU A N 1
ATOM 707 C CA . GLU A 1 89 ? -10.562 -15.263 0.364 1.00 87.38 89 GLU A CA 1
ATOM 708 C C . GLU A 1 89 ? -11.436 -14.229 -0.355 1.00 87.38 89 GLU A C 1
ATOM 710 O O . GLU A 1 89 ? -10.917 -13.268 -0.935 1.00 87.38 89 GLU A O 1
ATOM 715 N N . ILE A 1 90 ? -12.747 -14.467 -0.376 1.00 92.25 90 ILE A N 1
ATOM 716 C CA . ILE A 1 90 ? -13.719 -13.553 -0.974 1.00 92.25 90 ILE A CA 1
ATOM 717 C C . ILE A 1 90 ? -14.141 -12.566 0.108 1.00 92.25 90 ILE A C 1
ATOM 719 O O . ILE A 1 90 ? -14.735 -12.955 1.109 1.00 92.25 90 ILE A O 1
ATOM 723 N N . HIS A 1 91 ? -13.784 -11.300 -0.091 1.00 91.94 91 HIS A N 1
ATOM 724 C CA . HIS A 1 91 ? -14.083 -10.226 0.856 1.00 91.94 91 HIS A CA 1
ATOM 725 C C . HIS A 1 91 ? -15.444 -9.581 0.564 1.00 91.94 91 HIS A C 1
ATOM 727 O O . HIS A 1 91 ? -16.133 -9.183 1.496 1.00 91.94 91 HIS A O 1
ATOM 733 N N . ASP A 1 92 ? -15.844 -9.540 -0.713 1.00 91.88 92 ASP A N 1
ATOM 734 C CA . ASP A 1 92 ? -17.090 -8.941 -1.190 1.00 91.88 92 ASP A CA 1
ATOM 735 C C . ASP A 1 92 ? -17.701 -9.798 -2.316 1.00 91.88 92 ASP A C 1
ATOM 737 O O . ASP A 1 92 ? -16.984 -10.270 -3.203 1.00 91.88 92 ASP A O 1
ATOM 741 N N . GLU A 1 93 ? -19.029 -9.966 -2.310 1.00 94.06 93 GLU A N 1
ATOM 742 C CA . GLU A 1 93 ? -19.795 -10.629 -3.375 1.00 94.06 93 GLU A CA 1
ATOM 743 C C . GLU A 1 93 ? -20.818 -9.663 -3.979 1.00 94.06 93 GLU A C 1
ATOM 745 O O . GLU A 1 93 ? -21.648 -9.086 -3.274 1.00 94.06 93 GLU A O 1
ATOM 750 N N . ILE A 1 94 ? -20.780 -9.500 -5.303 1.00 95.38 94 ILE A N 1
ATOM 751 C CA . ILE A 1 94 ? -21.697 -8.625 -6.039 1.00 95.38 94 ILE A CA 1
ATOM 752 C C . ILE A 1 94 ? -22.474 -9.466 -7.046 1.00 95.38 94 ILE A C 1
ATOM 754 O O . ILE A 1 94 ? -21.902 -10.042 -7.972 1.00 95.38 94 ILE A O 1
ATOM 758 N N . VAL A 1 95 ? -23.798 -9.498 -6.895 1.00 94.56 95 VAL A N 1
ATOM 759 C CA . VAL A 1 95 ? -24.687 -10.138 -7.866 1.00 94.56 95 VAL A CA 1
ATOM 760 C C . VAL A 1 95 ? -24.928 -9.187 -9.033 1.00 94.56 95 VAL A C 1
ATOM 762 O O . VAL A 1 95 ? -25.545 -8.134 -8.877 1.00 94.56 95 VAL A O 1
ATOM 765 N N . VAL A 1 96 ? -24.471 -9.579 -10.220 1.00 95.88 96 VAL A N 1
ATOM 766 C CA . VAL A 1 96 ? -24.688 -8.822 -11.457 1.00 95.88 96 VAL A CA 1
ATOM 767 C C . VAL A 1 96 ? -25.869 -9.428 -12.211 1.00 95.88 96 VAL A C 1
ATOM 769 O O . VAL A 1 96 ? -25.799 -10.554 -12.702 1.00 95.88 96 VAL A O 1
ATOM 772 N N . ALA A 1 97 ? -26.973 -8.684 -12.296 1.00 94.56 97 ALA A N 1
ATOM 773 C CA . ALA A 1 97 ? -28.128 -9.089 -13.090 1.00 94.56 97 ALA A CA 1
ATOM 774 C C . ALA A 1 97 ? -27.833 -8.947 -14.598 1.00 94.56 97 ALA A C 1
ATOM 776 O O . ALA A 1 97 ? -27.153 -7.998 -14.999 1.00 94.56 97 ALA A O 1
ATOM 777 N N . PRO A 1 98 ? -28.350 -9.847 -15.455 1.00 94.19 98 PRO A N 1
ATOM 778 C CA . PRO A 1 98 ? -28.201 -9.710 -16.900 1.00 94.19 98 PRO A CA 1
ATOM 779 C C . PRO A 1 98 ? -28.910 -8.448 -17.410 1.00 94.19 98 PRO A C 1
ATOM 781 O O . PRO A 1 98 ? -30.001 -8.101 -16.949 1.00 94.19 98 PRO A O 1
ATOM 784 N N . VAL A 1 99 ? -28.288 -7.780 -18.386 1.00 92.56 99 VAL A N 1
ATOM 785 C CA . VAL A 1 99 ? -28.836 -6.604 -19.074 1.00 92.56 99 VAL A CA 1
ATOM 786 C C . VAL A 1 99 ? -28.881 -6.895 -20.580 1.00 92.56 99 VAL A C 1
ATOM 788 O O . VAL A 1 99 ? -27.829 -7.177 -21.158 1.00 92.56 99 VAL A O 1
ATOM 791 N N . PRO A 1 100 ? -30.057 -6.826 -21.239 1.00 92.75 100 PRO A N 1
ATOM 792 C CA . PRO A 1 100 ? -31.378 -6.506 -20.682 1.00 92.75 100 PRO A CA 1
ATOM 793 C C . PRO A 1 100 ? -31.929 -7.613 -19.763 1.00 92.75 100 PRO A C 1
ATOM 795 O O . PRO A 1 100 ? -31.399 -8.722 -19.721 1.00 92.75 100 PRO A O 1
ATOM 798 N N . ALA A 1 101 ? -33.008 -7.302 -19.033 1.00 93.06 101 ALA A N 1
ATOM 799 C CA . ALA A 1 101 ? -33.659 -8.252 -18.133 1.00 93.06 101 ALA A CA 1
ATOM 800 C C . ALA A 1 101 ? -34.100 -9.538 -18.871 1.00 93.06 101 ALA A C 1
ATOM 802 O O . ALA A 1 101 ? -34.468 -9.467 -20.050 1.00 93.06 101 ALA A O 1
ATOM 803 N N . PRO A 1 102 ? -34.105 -10.707 -18.198 1.00 94.88 102 PRO A N 1
ATOM 804 C CA . PRO A 1 102 ? -34.502 -11.961 -18.827 1.00 94.88 102 PRO A CA 1
ATOM 805 C C . PRO A 1 102 ? -35.941 -11.894 -19.369 1.00 94.88 102 PRO A C 1
ATOM 807 O O . PRO A 1 102 ? -36.815 -11.351 -18.688 1.00 94.88 102 PRO A O 1
ATOM 810 N N . PRO A 1 103 ? -36.225 -12.469 -20.553 1.00 95.56 103 PRO A N 1
ATOM 811 C CA . PRO A 1 103 ? -37.579 -12.515 -21.103 1.00 95.56 103 PRO A CA 1
ATOM 812 C C . PRO A 1 103 ? -38.592 -13.168 -20.150 1.00 95.56 103 PRO A C 1
ATOM 814 O O . PRO A 1 103 ? -38.241 -14.036 -19.345 1.00 95.56 103 PRO A O 1
ATOM 817 N N . ALA A 1 104 ? -39.871 -12.808 -20.277 1.00 93.56 104 ALA A N 1
ATOM 818 C CA . ALA A 1 104 ? -40.951 -13.443 -19.522 1.00 93.56 104 ALA A CA 1
ATOM 819 C C . ALA A 1 104 ? -40.956 -14.974 -19.707 1.00 93.56 104 ALA A C 1
ATOM 821 O O . ALA A 1 104 ? -40.785 -15.481 -20.813 1.00 93.56 104 ALA A O 1
ATOM 822 N N . GLY A 1 105 ? -41.140 -15.713 -18.609 1.00 95.00 105 GLY A N 1
ATOM 823 C CA . GLY A 1 105 ? -41.047 -17.179 -18.587 1.00 95.00 105 GLY A CA 1
ATOM 824 C C . GLY A 1 105 ? -39.630 -17.727 -18.365 1.00 95.00 105 GLY A C 1
ATOM 825 O O . GLY A 1 105 ? -39.463 -18.938 -18.220 1.00 95.00 105 GLY A O 1
ATOM 826 N N . SER A 1 106 ? -38.609 -16.866 -18.285 1.00 93.88 106 SER A N 1
ATOM 827 C CA . SER A 1 106 ? -37.252 -17.279 -17.902 1.00 93.88 106 SER A CA 1
ATOM 828 C C . SER A 1 106 ? -37.200 -17.727 -16.440 1.00 93.88 106 SER A C 1
ATOM 830 O O . SER A 1 106 ? -37.811 -17.106 -15.572 1.00 93.88 106 SER A O 1
ATOM 832 N N . ARG A 1 107 ? -36.425 -18.781 -16.151 1.00 95.50 107 ARG A N 1
ATOM 833 C CA . ARG A 1 107 ? -36.155 -19.233 -14.777 1.00 95.50 107 ARG A CA 1
ATOM 834 C C . ARG A 1 107 ? -34.714 -18.946 -14.377 1.00 95.50 107 ARG A C 1
ATOM 836 O O . ARG A 1 107 ? -33.803 -19.080 -15.192 1.00 95.50 107 ARG A O 1
ATOM 843 N N . PHE A 1 108 ? -34.507 -18.627 -13.108 1.00 95.19 108 PHE A N 1
ATOM 844 C CA . PHE A 1 108 ? -33.169 -18.513 -12.542 1.00 95.19 108 PHE A CA 1
ATOM 845 C C . PHE A 1 108 ? -32.493 -19.895 -12.470 1.00 95.19 108 PHE A C 1
ATOM 847 O O . PHE A 1 108 ? -33.113 -20.862 -12.026 1.00 95.19 108 PHE A O 1
ATOM 854 N N . LYS A 1 109 ? -31.240 -20.000 -12.938 1.00 96.00 109 LYS A N 1
ATOM 855 C CA . LYS A 1 109 ? -30.457 -21.255 -12.946 1.00 96.00 109 LYS A CA 1
ATOM 856 C C . LYS A 1 109 ? -29.374 -21.299 -11.857 1.00 96.00 109 LYS A C 1
ATOM 858 O O . LYS A 1 109 ? -28.969 -22.389 -11.472 1.00 96.00 109 LYS A O 1
ATOM 863 N N . GLY A 1 110 ? -28.918 -20.148 -11.372 1.00 94.56 110 GLY A N 1
ATOM 864 C CA . GLY A 1 110 ? -27.754 -20.017 -10.497 1.00 94.56 110 GLY A CA 1
ATOM 865 C C . GLY A 1 110 ? -26.837 -18.892 -10.972 1.00 94.56 110 GLY A C 1
ATOM 866 O O . GLY A 1 110 ? -27.219 -18.115 -11.850 1.00 94.56 110 GLY A O 1
ATOM 867 N N . TYR A 1 111 ? -25.639 -18.831 -10.398 1.00 95.06 111 TYR A N 1
ATOM 868 C CA . TYR A 1 111 ? -24.605 -17.866 -10.762 1.00 95.06 111 TYR A CA 1
ATOM 869 C C . TYR A 1 111 ? -23.469 -18.549 -11.521 1.00 95.06 111 TYR A C 1
ATOM 871 O O . TYR A 1 111 ? -23.063 -19.654 -11.164 1.00 95.06 111 TYR A O 1
ATOM 879 N N . ASP A 1 112 ? -22.949 -17.865 -12.537 1.00 92.81 112 ASP A N 1
ATOM 880 C CA . ASP A 1 112 ? -21.639 -18.172 -13.102 1.00 92.81 112 ASP A CA 1
ATOM 881 C C . ASP A 1 112 ? -20.605 -17.318 -12.356 1.00 92.81 112 ASP A C 1
ATOM 883 O O . ASP A 1 112 ? -20.615 -16.089 -12.444 1.00 92.81 112 ASP A O 1
ATOM 887 N N . GLU A 1 113 ? -19.744 -17.962 -11.568 1.00 91.81 113 GLU A N 1
ATOM 888 C CA . GLU A 1 113 ? -18.781 -17.268 -10.710 1.00 91.81 113 GLU A CA 1
ATOM 889 C C . GLU A 1 113 ? -17.631 -16.659 -11.526 1.00 91.81 113 GLU A C 1
ATOM 891 O O . GLU A 1 113 ? -16.952 -17.343 -12.299 1.00 91.81 113 GLU A O 1
ATOM 896 N N . PHE A 1 114 ? -17.361 -15.371 -11.305 1.00 91.25 114 PHE A N 1
ATOM 897 C CA . PHE A 1 114 ? -16.216 -14.666 -11.877 1.00 91.25 114 PHE A CA 1
ATOM 898 C C . PHE A 1 114 ? -15.464 -13.900 -10.783 1.00 91.25 114 PHE A C 1
ATOM 900 O O . PHE A 1 114 ? -15.863 -12.815 -10.371 1.00 91.25 114 PHE A O 1
ATOM 907 N N . THR A 1 115 ? -14.366 -14.480 -10.293 1.00 92.50 115 THR A N 1
ATOM 908 C CA . THR A 1 115 ? -13.557 -13.889 -9.217 1.00 92.50 115 THR A CA 1
ATOM 909 C C . THR A 1 115 ? -12.501 -12.932 -9.768 1.00 92.50 115 THR A C 1
ATOM 911 O O . THR A 1 115 ? -11.644 -13.337 -10.558 1.00 92.50 115 THR A O 1
ATOM 914 N N . VAL A 1 116 ? -12.498 -11.691 -9.276 1.00 90.94 116 VAL A N 1
ATOM 915 C CA . VAL A 1 116 ? -11.457 -10.685 -9.539 1.00 90.94 116 VAL A CA 1
ATOM 916 C C . VAL A 1 116 ? -10.640 -10.457 -8.268 1.00 90.94 116 VAL A C 1
ATOM 918 O O . VAL A 1 116 ? -11.193 -10.360 -7.179 1.00 90.94 116 VAL A O 1
ATOM 921 N N . GLN A 1 117 ? -9.315 -10.382 -8.406 1.00 92.12 117 GLN A N 1
ATOM 922 C CA . GLN A 1 117 ? -8.420 -9.930 -7.342 1.00 92.12 117 GLN A CA 1
ATOM 923 C C . GLN A 1 117 ? -7.956 -8.514 -7.675 1.00 92.12 117 GLN A C 1
ATOM 925 O O . GLN A 1 117 ? -7.279 -8.330 -8.685 1.00 92.12 117 GLN A O 1
ATOM 930 N N . ASP A 1 118 ? -8.302 -7.557 -6.819 1.00 92.31 118 ASP A N 1
ATOM 931 C CA . ASP A 1 118 ? -7.942 -6.148 -6.976 1.00 92.31 118 ASP A CA 1
ATOM 932 C C . ASP A 1 118 ? -7.079 -5.645 -5.803 1.00 92.31 118 ASP A C 1
ATOM 934 O O . ASP A 1 118 ? -6.835 -6.361 -4.824 1.00 92.31 118 ASP A O 1
ATOM 938 N N . LEU A 1 119 ? -6.577 -4.421 -5.925 1.00 91.44 119 LEU A N 1
ATOM 939 C CA . LEU A 1 119 ? -5.692 -3.753 -4.984 1.00 91.44 119 LEU A CA 1
ATOM 940 C C . LEU A 1 119 ? -6.391 -2.533 -4.377 1.00 91.44 119 LEU A C 1
ATOM 942 O O . LEU A 1 119 ? -6.621 -1.534 -5.049 1.00 91.44 119 LEU A O 1
ATOM 946 N N . HIS A 1 120 ? -6.677 -2.586 -3.075 1.00 90.81 120 HIS A N 1
ATOM 947 C CA . HIS A 1 120 ? -7.249 -1.455 -2.343 1.00 90.81 120 HIS A CA 1
ATOM 948 C C . HIS A 1 120 ? -6.129 -0.647 -1.681 1.00 90.81 120 HIS A C 1
ATOM 950 O O . HIS A 1 120 ? -5.535 -1.090 -0.694 1.00 90.81 120 HIS A O 1
ATOM 956 N N . ILE A 1 121 ? -5.835 0.540 -2.216 1.00 90.81 121 ILE A N 1
ATOM 957 C CA . ILE A 1 121 ? -4.881 1.484 -1.622 1.00 90.81 121 ILE A CA 1
ATOM 958 C C . ILE A 1 121 ? -5.595 2.795 -1.301 1.00 90.81 121 ILE A C 1
ATOM 960 O O . ILE A 1 121 ? -6.306 3.347 -2.133 1.00 90.81 121 ILE A O 1
ATOM 964 N N . GLY A 1 122 ? -5.381 3.292 -0.086 1.00 91.94 122 GLY A N 1
ATOM 965 C CA . GLY A 1 122 ? -5.912 4.564 0.384 1.00 91.94 122 GLY A CA 1
ATOM 966 C C . GLY A 1 122 ? -5.583 4.803 1.854 1.00 91.94 122 GLY A C 1
ATOM 967 O O . GLY A 1 122 ? -5.091 3.910 2.556 1.00 91.94 122 GLY A O 1
ATOM 968 N N . ALA A 1 123 ? -5.859 6.013 2.332 1.00 93.31 123 ALA A N 1
ATOM 969 C CA . ALA A 1 123 ? -5.757 6.336 3.747 1.00 93.31 123 ALA A CA 1
ATOM 970 C C . ALA A 1 123 ? -6.774 5.534 4.578 1.00 93.31 123 ALA A C 1
ATOM 972 O O . ALA A 1 123 ? -7.978 5.563 4.331 1.00 93.31 123 ALA A O 1
ATOM 973 N N . HIS A 1 124 ? -6.286 4.853 5.615 1.00 94.38 124 HIS A N 1
ATOM 974 C CA . HIS A 1 124 ? -7.114 4.165 6.602 1.00 94.38 124 HIS A CA 1
ATOM 975 C C . HIS A 1 124 ? -6.816 4.724 7.997 1.00 94.38 124 HIS A C 1
ATOM 977 O O . HIS A 1 124 ? -5.774 4.437 8.592 1.00 94.38 124 HIS A O 1
ATOM 983 N N . ASN A 1 125 ? -7.728 5.560 8.497 1.00 94.19 125 ASN A N 1
ATOM 984 C CA . ASN A 1 125 ? -7.520 6.374 9.692 1.00 94.19 125 ASN A CA 1
ATOM 985 C C . ASN A 1 125 ? -8.166 5.743 10.933 1.00 94.19 125 ASN A C 1
ATOM 987 O O . ASN A 1 125 ? -9.388 5.658 11.034 1.00 94.19 125 ASN A O 1
ATOM 991 N N . THR A 1 126 ? -7.348 5.393 11.928 1.00 94.38 126 THR A N 1
ATOM 992 C CA . THR A 1 126 ? -7.813 4.894 13.233 1.00 94.38 126 THR A CA 1
ATOM 993 C C . THR A 1 126 ? -7.700 5.984 14.296 1.00 94.38 126 THR A C 1
ATOM 995 O O . THR A 1 126 ? -6.608 6.481 14.576 1.00 94.38 126 THR A O 1
ATOM 998 N N . ARG A 1 127 ? -8.814 6.333 14.950 1.00 94.69 127 ARG A N 1
ATOM 999 C CA . ARG A 1 127 ? -8.826 7.289 16.070 1.00 94.69 127 ARG A CA 1
ATOM 1000 C C . ARG A 1 127 ? -8.760 6.566 17.414 1.00 94.69 127 ARG A C 1
ATOM 1002 O O . ARG A 1 127 ? -9.737 5.964 17.847 1.00 94.69 127 ARG A O 1
ATOM 1009 N N . TYR A 1 128 ? -7.642 6.715 18.121 1.00 93.94 128 TYR A N 1
ATOM 1010 C CA . TYR A 1 128 ? -7.493 6.234 19.496 1.00 93.94 128 TYR A CA 1
ATOM 1011 C C . TYR A 1 128 ? -8.060 7.255 20.484 1.00 93.94 128 TYR A C 1
ATOM 1013 O O . TYR A 1 128 ? -7.517 8.348 20.652 1.00 93.94 128 TYR A O 1
ATOM 1021 N N . ARG A 1 129 ? -9.160 6.901 21.152 1.00 95.38 129 ARG A N 1
ATOM 1022 C CA . ARG A 1 129 ? -9.741 7.702 22.235 1.00 95.38 129 ARG A CA 1
ATOM 1023 C C . ARG A 1 129 ? -9.164 7.220 23.557 1.00 95.38 129 ARG A C 1
ATOM 1025 O O . ARG A 1 129 ? -9.650 6.258 24.136 1.00 95.38 129 ARG A O 1
ATOM 1032 N N . LEU A 1 130 ? -8.095 7.874 23.994 1.00 95.00 130 LEU A N 1
ATOM 1033 C CA . LEU A 1 130 ? -7.469 7.568 25.275 1.00 95.00 130 LEU A CA 1
ATOM 1034 C C . LEU A 1 130 ? -8.340 8.133 26.388 1.00 95.00 130 LEU A C 1
ATOM 1036 O O . LEU A 1 130 ? -8.555 9.346 26.451 1.00 95.00 130 LEU A O 1
ATOM 1040 N N . GLU A 1 131 ? -8.839 7.252 27.245 1.00 96.25 131 GLU A N 1
ATOM 1041 C CA . GLU A 1 131 ? -9.603 7.666 28.410 1.00 96.25 131 GLU A CA 1
ATOM 1042 C C . GLU A 1 131 ? -8.770 8.579 29.308 1.00 96.25 131 GLU A C 1
ATOM 1044 O O . GLU A 1 131 ? -7.545 8.450 29.398 1.00 96.25 131 GLU A O 1
ATOM 1049 N N . ARG A 1 132 ? -9.442 9.528 29.954 1.00 96.88 132 ARG A N 1
ATOM 1050 C CA . ARG A 1 132 ? -8.843 10.453 30.911 1.00 96.88 132 ARG A CA 1
ATOM 1051 C C . ARG A 1 132 ? -9.753 10.514 32.121 1.00 96.88 132 ARG A C 1
ATOM 1053 O O . ARG A 1 132 ? -10.940 10.785 31.965 1.00 96.88 132 ARG A O 1
ATOM 1060 N N . TRP A 1 133 ? -9.187 10.289 33.293 1.00 96.25 133 TRP A N 1
ATOM 1061 C CA . TRP A 1 133 ? -9.910 10.256 34.556 1.00 96.25 133 TRP A CA 1
ATOM 1062 C C . TRP A 1 133 ? -9.235 11.197 35.549 1.00 96.25 133 TRP A C 1
ATOM 1064 O O . TRP A 1 133 ? -8.016 11.360 35.516 1.00 96.25 133 TRP A O 1
ATOM 1074 N N . VAL A 1 134 ? -10.032 11.806 36.420 1.00 96.25 134 VAL A N 1
ATOM 1075 C CA . VAL A 1 134 ? -9.551 12.520 37.605 1.00 96.25 134 VAL A CA 1
ATOM 1076 C C . VAL A 1 134 ? -9.899 11.641 38.796 1.00 96.25 134 VAL A C 1
ATOM 1078 O O . VAL A 1 134 ? -11.063 11.266 38.953 1.00 96.25 134 VAL A O 1
ATOM 1081 N N . THR A 1 135 ? -8.916 11.264 39.605 1.00 94.75 135 THR A N 1
ATOM 1082 C CA . THR A 1 135 ? -9.184 10.525 40.842 1.00 94.75 135 THR A CA 1
ATOM 1083 C C . THR A 1 135 ? -9.859 11.450 41.859 1.00 94.75 135 THR A C 1
ATOM 1085 O O . THR A 1 135 ? -9.707 12.671 41.776 1.00 94.75 135 THR A O 1
ATOM 1088 N N . PRO A 1 136 ? -10.576 10.921 42.864 1.00 95.69 136 PRO A N 1
ATOM 1089 C CA . PRO A 1 136 ? -11.102 11.742 43.959 1.00 95.69 136 PRO A CA 1
ATOM 1090 C C . PRO A 1 136 ? -10.030 12.580 44.684 1.00 95.69 136 PRO A C 1
ATOM 1092 O O . PRO A 1 136 ? -10.352 13.586 45.306 1.00 95.69 136 PRO A O 1
ATOM 1095 N N . GLN A 1 137 ? -8.759 12.182 44.586 1.00 94.81 137 GLN A N 1
ATOM 1096 C CA . GLN A 1 137 ? -7.590 12.868 45.141 1.00 94.81 137 GLN A CA 1
ATOM 1097 C C . GLN A 1 137 ? -7.025 13.961 44.212 1.00 94.81 137 GLN A C 1
ATOM 1099 O O . GLN A 1 137 ? -6.049 14.618 44.564 1.00 94.81 137 GLN A O 1
ATOM 1104 N N . GLY A 1 138 ? -7.625 14.174 43.037 1.00 93.81 138 GLY A N 1
ATOM 1105 C CA . GLY A 1 138 ? -7.208 15.183 42.061 1.00 93.81 138 GLY A CA 1
ATOM 1106 C C . GLY A 1 138 ? -6.119 14.726 41.085 1.00 93.81 138 GLY A C 1
ATOM 1107 O O . GLY A 1 138 ? -5.625 15.541 40.306 1.00 93.81 138 GLY A O 1
ATOM 1108 N N . GLU A 1 139 ? -5.740 13.446 41.082 1.00 95.31 139 GLU A N 1
ATOM 1109 C CA . GLU A 1 139 ? -4.721 12.928 40.162 1.00 95.31 139 GLU A CA 1
ATOM 1110 C C . GLU A 1 139 ? -5.305 12.652 38.774 1.00 95.31 139 GLU A C 1
ATOM 1112 O O . GLU A 1 139 ? -6.420 12.153 38.632 1.00 95.31 139 GLU A O 1
ATOM 1117 N N . MET A 1 140 ? -4.526 12.937 37.731 1.00 95.06 140 MET A N 1
ATOM 1118 C CA . MET A 1 140 ? -4.924 12.711 36.342 1.00 95.06 140 MET A CA 1
ATOM 1119 C C . MET A 1 140 ? -4.422 11.353 35.852 1.00 95.06 140 MET A C 1
ATOM 1121 O O . MET A 1 140 ? -3.219 11.159 35.676 1.00 95.06 140 MET A O 1
ATOM 1125 N N . LEU A 1 141 ? -5.338 10.442 35.536 1.00 95.12 141 LEU A N 1
ATOM 1126 C CA . LEU A 1 141 ? -5.032 9.177 34.869 1.00 95.12 141 LEU A CA 1
ATOM 1127 C C . LEU A 1 141 ? -5.347 9.287 33.377 1.00 95.12 141 LEU A C 1
ATOM 1129 O O . LEU A 1 141 ? -6.347 9.887 32.978 1.00 95.12 141 LEU A O 1
ATOM 1133 N N . ARG A 1 142 ? -4.503 8.693 32.532 1.00 95.94 142 ARG A N 1
ATOM 1134 C CA . ARG A 1 142 ? -4.696 8.653 31.079 1.00 95.94 142 ARG A CA 1
ATOM 1135 C C . ARG A 1 142 ? -4.422 7.249 30.556 1.00 95.94 142 ARG A C 1
ATOM 1137 O O . ARG A 1 142 ? -3.398 6.662 30.889 1.00 95.94 142 ARG A O 1
ATOM 1144 N N . GLY A 1 143 ? -5.303 6.751 29.691 1.00 94.69 143 GLY A N 1
ATOM 1145 C CA . GLY A 1 143 ? -5.088 5.498 28.974 1.00 94.69 143 GLY A CA 1
ATOM 1146 C C . GLY A 1 143 ? -3.799 5.559 28.139 1.00 94.69 143 GLY A C 1
ATOM 1147 O O . GLY A 1 143 ? -3.576 6.559 27.444 1.00 94.69 143 GLY A O 1
ATOM 1148 N N . PRO A 1 144 ? -2.935 4.532 28.189 1.00 93.38 144 PRO A N 1
ATOM 1149 C CA . PRO A 1 144 ? -1.696 4.526 27.428 1.00 93.38 144 PRO A CA 1
ATOM 1150 C C . PRO A 1 144 ? -1.978 4.382 25.929 1.00 93.38 144 PRO A C 1
ATOM 1152 O O . PRO A 1 144 ? -2.927 3.720 25.509 1.00 93.38 144 PRO A O 1
ATOM 1155 N N . LEU A 1 145 ? -1.123 4.985 25.105 1.00 92.31 145 LEU A N 1
ATOM 1156 C CA . LEU A 1 145 ? -1.138 4.736 23.667 1.00 92.31 145 LEU A CA 1
ATOM 1157 C C . LEU A 1 145 ? -0.525 3.348 23.387 1.00 92.31 145 LEU A C 1
ATOM 1159 O O . LEU A 1 145 ? 0.479 3.010 24.018 1.00 92.31 145 LEU A O 1
ATOM 1163 N N . PRO A 1 146 ? -1.055 2.553 22.436 1.00 91.00 146 PRO A N 1
ATOM 1164 C CA . PRO A 1 146 ? -0.419 1.300 22.042 1.00 91.00 146 PRO A CA 1
ATOM 1165 C C . PRO A 1 146 ? 1.051 1.498 21.652 1.00 91.00 146 PRO A C 1
ATOM 1167 O O . PRO A 1 146 ? 1.372 2.329 20.799 1.00 91.00 146 PRO A O 1
ATOM 1170 N N . VAL A 1 147 ? 1.939 0.690 22.241 1.00 88.81 147 VAL A N 1
ATOM 1171 C CA . VAL A 1 147 ? 3.402 0.789 22.059 1.00 88.81 147 VAL A CA 1
ATOM 1172 C C . VAL A 1 147 ? 3.826 0.742 20.587 1.00 88.81 147 VAL A C 1
ATOM 1174 O O . VAL A 1 147 ? 4.753 1.434 20.177 1.00 88.81 147 VAL A O 1
ATOM 1177 N N . GLN A 1 148 ? 3.085 -0.003 19.765 1.00 86.00 148 GLN A N 1
ATOM 1178 C CA . GLN A 1 148 ? 3.331 -0.184 18.332 1.00 86.00 148 GLN A CA 1
ATOM 1179 C C . GLN A 1 148 ? 3.277 1.123 17.526 1.00 86.00 148 GLN A C 1
ATOM 1181 O O . GLN A 1 148 ? 3.838 1.193 16.434 1.00 86.00 148 GLN A O 1
ATOM 1186 N N . LEU A 1 149 ? 2.606 2.161 18.037 1.00 87.50 149 LEU A N 1
ATOM 1187 C CA . LEU A 1 149 ? 2.528 3.463 17.372 1.00 87.50 149 LEU A CA 1
ATOM 1188 C C . LEU A 1 149 ? 3.804 4.293 17.577 1.00 87.50 149 LEU A C 1
ATOM 1190 O O . LEU A 1 149 ? 4.059 5.227 16.809 1.00 87.50 149 LEU A O 1
ATOM 1194 N N . GLY A 1 150 ? 4.618 3.964 18.588 1.00 84.00 150 GLY A N 1
ATOM 1195 C CA . GLY A 1 150 ? 5.880 4.649 18.879 1.00 84.00 150 GLY A CA 1
ATOM 1196 C C . GLY A 1 150 ? 5.730 6.168 19.008 1.00 84.00 150 GLY A C 1
ATOM 1197 O O . GLY A 1 150 ? 6.593 6.901 18.544 1.00 84.00 150 GLY A O 1
ATOM 1198 N N . GLY A 1 151 ? 4.586 6.639 19.521 1.00 84.44 151 GLY A N 1
ATOM 1199 C CA . GLY A 1 151 ? 4.276 8.064 19.692 1.00 84.44 151 GLY A CA 1
ATOM 1200 C C . GLY A 1 151 ? 4.009 8.865 18.410 1.00 84.44 151 GLY A C 1
ATOM 1201 O O . GLY A 1 151 ? 3.726 10.053 18.506 1.00 84.44 151 GLY A O 1
ATOM 1202 N N . GLY A 1 152 ? 4.077 8.254 17.224 1.00 88.19 152 GLY A N 1
ATOM 1203 C CA . GLY A 1 152 ? 3.846 8.951 15.955 1.00 88.19 152 GLY A CA 1
ATOM 1204 C C . GLY A 1 152 ? 2.424 8.792 15.409 1.00 88.19 152 GLY A C 1
ATOM 1205 O O . GLY A 1 152 ? 1.696 7.871 15.775 1.00 88.19 152 GLY A O 1
ATOM 1206 N N . HIS A 1 153 ? 2.056 9.670 14.475 1.00 91.44 153 HIS A N 1
ATOM 1207 C CA . HIS A 1 153 ? 0.716 9.721 13.872 1.00 91.44 153 HIS A CA 1
ATOM 1208 C C . HIS A 1 153 ? 0.537 8.812 12.648 1.00 91.44 153 HIS A C 1
ATOM 1210 O O . HIS A 1 153 ? -0.588 8.521 12.257 1.00 91.44 153 HIS A O 1
ATOM 1216 N N . PHE A 1 154 ? 1.632 8.310 12.073 1.00 92.25 154 PHE A N 1
ATOM 1217 C CA . PHE A 1 154 ? 1.588 7.354 10.968 1.00 92.25 154 PHE A CA 1
ATOM 1218 C C . PHE A 1 154 ? 1.666 5.924 11.491 1.00 92.25 154 PHE A C 1
ATOM 1220 O O . PHE A 1 154 ? 2.558 5.607 12.280 1.00 92.25 154 PHE A O 1
ATOM 1227 N N . GLY A 1 155 ? 0.760 5.052 11.049 1.00 92.56 155 GLY A N 1
ATOM 1228 C CA . GLY A 1 155 ? 0.731 3.653 11.476 1.00 92.56 155 GLY A CA 1
ATOM 1229 C C . GLY A 1 155 ? 1.963 2.848 11.023 1.00 92.56 155 GLY A C 1
ATOM 1230 O O . GLY A 1 155 ? 2.608 3.204 10.032 1.00 92.56 155 GLY A O 1
ATOM 1231 N N . PRO A 1 156 ? 2.281 1.725 11.695 1.00 92.88 156 PRO A N 1
ATOM 1232 C CA . PRO A 1 156 ? 3.469 0.919 11.397 1.00 92.88 156 PRO A CA 1
ATOM 1233 C C . PRO A 1 156 ? 3.479 0.366 9.965 1.0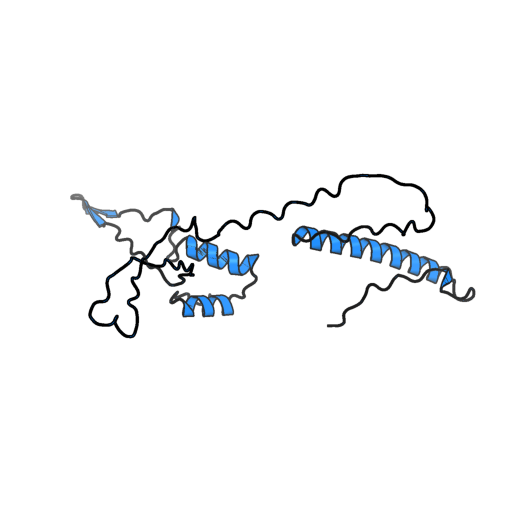0 92.88 156 PRO A C 1
ATOM 1235 O O . PRO A 1 156 ? 4.530 0.328 9.333 1.00 92.88 156 PRO A O 1
ATOM 1238 N N . ARG A 1 157 ? 2.307 0.006 9.419 1.00 93.62 157 ARG A N 1
ATOM 1239 C CA . ARG A 1 157 ? 2.167 -0.462 8.028 1.00 93.62 157 ARG A CA 1
ATOM 1240 C C . ARG A 1 157 ? 2.580 0.598 7.010 1.00 93.62 157 ARG A C 1
ATOM 1242 O O . ARG A 1 157 ? 3.340 0.294 6.098 1.00 93.62 157 ARG A O 1
ATOM 1249 N N . LEU A 1 158 ? 2.122 1.836 7.194 1.00 94.56 158 LEU A N 1
ATOM 1250 C CA . LEU A 1 158 ? 2.467 2.943 6.307 1.00 94.56 158 LEU A CA 1
ATOM 1251 C C . LEU A 1 158 ? 3.962 3.271 6.386 1.00 94.56 158 LEU A C 1
ATOM 1253 O O . LEU A 1 158 ? 4.612 3.407 5.355 1.00 94.56 158 LEU A O 1
ATOM 1257 N N . ARG A 1 159 ? 4.537 3.320 7.596 1.00 94.00 159 ARG A N 1
ATOM 1258 C CA . ARG A 1 159 ? 5.986 3.530 7.768 1.00 94.00 159 ARG A CA 1
ATOM 1259 C C . ARG A 1 159 ? 6.800 2.450 7.056 1.00 94.00 159 ARG A C 1
ATOM 1261 O O . ARG A 1 159 ? 7.732 2.777 6.331 1.00 94.00 159 ARG A O 1
ATOM 1268 N N . ALA A 1 160 ? 6.427 1.182 7.233 1.00 94.88 160 ALA A N 1
ATOM 1269 C CA . ALA A 1 160 ? 7.093 0.063 6.574 1.00 94.88 160 ALA A CA 1
ATOM 1270 C C . ALA A 1 160 ? 6.998 0.162 5.044 1.00 94.88 160 ALA A C 1
ATOM 1272 O O . ALA A 1 160 ? 8.001 -0.033 4.362 1.00 94.88 160 ALA A O 1
ATOM 1273 N N . PHE A 1 161 ? 5.826 0.522 4.512 1.00 95.38 161 PHE A N 1
ATOM 1274 C CA . PHE A 1 161 ? 5.635 0.748 3.080 1.00 95.38 161 PHE A CA 1
ATOM 1275 C C . PHE A 1 161 ? 6.547 1.865 2.550 1.00 95.38 161 PHE A C 1
ATOM 1277 O O . PHE A 1 161 ? 7.278 1.644 1.590 1.00 95.38 161 PHE A O 1
ATOM 1284 N N . ILE A 1 162 ? 6.572 3.032 3.201 1.00 95.00 162 ILE A N 1
ATOM 1285 C CA . ILE A 1 162 ? 7.407 4.171 2.783 1.00 95.00 162 ILE A CA 1
ATOM 1286 C C . ILE A 1 162 ? 8.894 3.799 2.803 1.00 95.00 162 ILE A C 1
ATOM 1288 O O . ILE A 1 162 ? 9.608 4.057 1.835 1.00 95.00 162 ILE A O 1
ATOM 1292 N N . LEU A 1 163 ? 9.358 3.156 3.880 1.00 95.88 163 LEU A N 1
ATOM 1293 C CA . LEU A 1 163 ? 10.746 2.701 3.998 1.00 95.88 163 LEU A CA 1
ATOM 1294 C C . LEU A 1 163 ? 11.101 1.692 2.905 1.00 95.88 163 LEU A C 1
ATOM 1296 O O . LEU A 1 163 ? 12.174 1.789 2.311 1.00 95.88 163 LEU A O 1
ATOM 1300 N N . TYR A 1 164 ? 10.200 0.753 2.612 1.00 97.81 164 TYR A N 1
ATOM 1301 C CA . TYR A 1 164 ? 10.397 -0.207 1.533 1.00 97.81 164 TYR A CA 1
ATOM 1302 C C . TYR A 1 164 ? 10.516 0.496 0.179 1.00 97.81 164 TYR A C 1
ATOM 1304 O O . TYR A 1 164 ? 11.469 0.254 -0.561 1.00 97.81 164 TYR A O 1
ATOM 1312 N N . GLN A 1 165 ? 9.601 1.413 -0.125 1.00 97.06 165 GLN A N 1
ATOM 1313 C CA . GLN A 1 165 ? 9.623 2.125 -1.396 1.00 97.06 165 GLN A CA 1
ATOM 1314 C C . GLN A 1 165 ? 10.886 2.979 -1.563 1.00 97.06 165 GLN A C 1
ATOM 1316 O O . GLN A 1 165 ? 11.478 3.002 -2.640 1.00 97.06 165 GLN A O 1
ATOM 1321 N N . TYR A 1 166 ? 11.329 3.648 -0.500 1.00 96.50 166 TYR A N 1
ATOM 1322 C CA . TYR A 1 166 ? 12.519 4.492 -0.550 1.00 96.50 166 TYR A CA 1
ATOM 1323 C C . TYR A 1 166 ? 13.812 3.668 -0.658 1.00 96.50 166 TYR A C 1
ATOM 1325 O O . TYR A 1 166 ? 14.642 3.918 -1.532 1.00 96.50 166 TYR A O 1
ATOM 1333 N N . HIS A 1 167 ? 13.988 2.659 0.200 1.00 96.69 167 HIS A N 1
ATOM 1334 C CA . HIS A 1 167 ? 15.248 1.914 0.283 1.00 96.69 167 HIS A CA 1
ATOM 1335 C C . HIS A 1 167 ? 15.354 0.761 -0.717 1.00 96.69 167 HIS A C 1
ATOM 1337 O O . HIS A 1 167 ? 16.432 0.548 -1.268 1.00 96.69 167 HIS A O 1
ATOM 1343 N N . HIS A 1 168 ? 14.270 0.016 -0.945 1.00 96.44 168 HIS A N 1
ATOM 1344 C CA . HIS A 1 168 ? 14.279 -1.153 -1.829 1.00 96.44 168 HIS A CA 1
ATOM 1345 C C . HIS A 1 168 ? 13.819 -0.824 -3.246 1.00 96.44 168 HIS A C 1
ATOM 1347 O O . HIS A 1 168 ? 14.408 -1.330 -4.198 1.00 96.44 168 HIS A O 1
ATOM 1353 N N . ALA A 1 169 ? 12.784 0.006 -3.398 1.00 96.50 169 ALA A N 1
ATOM 1354 C CA . ALA A 1 169 ? 12.271 0.373 -4.720 1.00 96.50 169 ALA A CA 1
ATOM 1355 C C . ALA A 1 169 ? 12.898 1.661 -5.288 1.00 96.50 169 ALA A C 1
ATOM 1357 O O . ALA A 1 169 ? 12.620 2.011 -6.433 1.00 96.50 169 ALA A O 1
ATOM 1358 N N . HIS A 1 170 ? 13.759 2.343 -4.521 1.00 96.19 170 HIS A N 1
ATOM 1359 C CA . HIS A 1 170 ? 14.450 3.576 -4.917 1.00 96.19 170 HIS A CA 1
ATOM 1360 C C . HIS A 1 170 ? 13.516 4.695 -5.410 1.00 96.19 170 HIS A C 1
ATOM 1362 O O . HIS A 1 170 ? 13.902 5.516 -6.245 1.00 96.19 170 HIS A O 1
ATOM 1368 N N . VAL A 1 171 ? 12.287 4.751 -4.890 1.00 97.00 171 VAL A N 1
ATOM 1369 C CA . VAL A 1 171 ? 11.366 5.853 -5.182 1.00 97.00 171 VAL A CA 1
ATOM 1370 C C . VAL A 1 171 ? 11.861 7.101 -4.456 1.00 97.00 171 VAL A C 1
ATOM 1372 O O . VAL A 1 171 ? 12.153 7.066 -3.261 1.00 97.00 171 VAL A O 1
ATOM 1375 N N . THR A 1 172 ? 11.976 8.216 -5.174 1.00 95.81 172 THR A N 1
ATOM 1376 C CA . THR A 1 172 ? 12.460 9.474 -4.597 1.00 95.81 172 THR A CA 1
ATOM 1377 C C . THR A 1 172 ? 11.433 10.065 -3.628 1.00 95.81 172 THR A C 1
ATOM 1379 O O . THR A 1 172 ? 10.229 9.853 -3.768 1.00 95.81 172 THR A O 1
ATOM 1382 N N . GLN A 1 173 ? 11.894 10.846 -2.647 1.00 94.50 173 GLN A N 1
ATOM 1383 C CA . GLN A 1 173 ? 11.004 11.500 -1.680 1.00 94.50 173 GLN A CA 1
ATOM 1384 C C . GLN A 1 173 ? 9.906 12.368 -2.329 1.00 94.50 173 GLN A C 1
ATOM 1386 O O . GLN A 1 173 ? 8.763 12.262 -1.883 1.00 94.50 173 GLN A O 1
ATOM 1391 N N . PRO A 1 174 ? 10.175 13.182 -3.376 1.00 94.75 174 PRO A N 1
ATOM 1392 C CA . PRO A 1 174 ? 9.125 13.970 -4.023 1.00 94.75 174 PRO A CA 1
ATOM 1393 C C . PRO A 1 174 ? 8.025 13.108 -4.650 1.00 94.75 174 PRO A C 1
ATOM 1395 O O . PRO A 1 174 ? 6.850 13.389 -4.425 1.00 94.75 174 PRO A O 1
ATOM 1398 N N . LEU A 1 175 ? 8.401 12.035 -5.356 1.00 95.88 175 LEU A N 1
ATOM 1399 C CA . LEU A 1 175 ? 7.449 11.112 -5.985 1.00 95.88 175 LEU A CA 1
ATOM 1400 C C . LEU A 1 175 ? 6.660 10.316 -4.946 1.00 95.88 175 LEU A C 1
ATOM 1402 O O . LEU A 1 175 ? 5.464 10.103 -5.108 1.00 95.88 175 LEU A O 1
ATOM 1406 N N . LEU A 1 176 ? 7.308 9.913 -3.849 1.00 95.00 176 LEU A N 1
ATOM 1407 C CA . LEU A 1 176 ? 6.615 9.278 -2.731 1.00 95.00 176 LEU A CA 1
ATOM 1408 C C . LEU A 1 176 ? 5.569 10.197 -2.119 1.00 95.00 176 LEU A C 1
ATOM 1410 O O .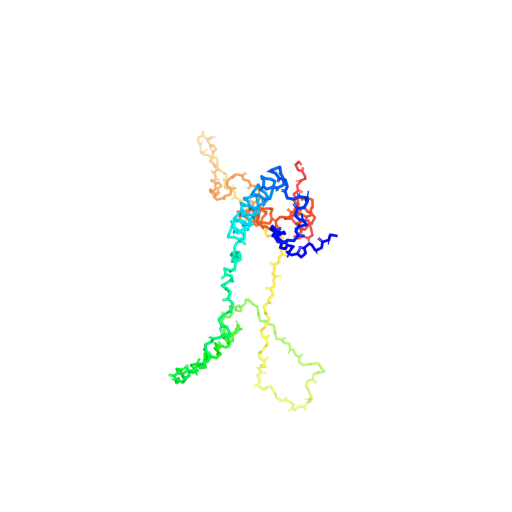 LEU A 1 176 ? 4.455 9.760 -1.857 1.00 95.00 176 LEU A O 1
ATOM 1414 N N . ARG A 1 177 ? 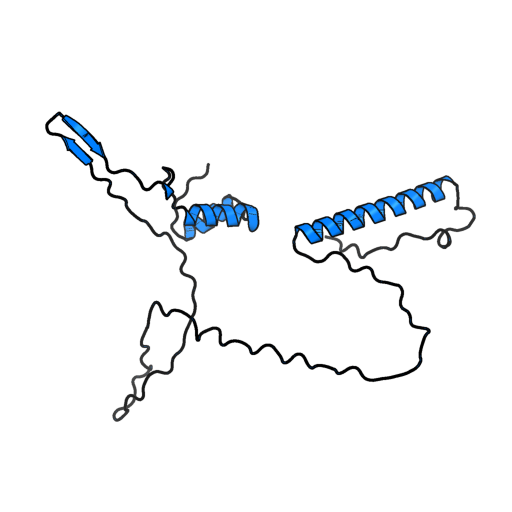5.911 11.464 -1.890 1.00 95.12 177 ARG A N 1
ATOM 1415 C CA . ARG A 1 177 ? 4.967 12.433 -1.332 1.00 95.12 177 ARG A CA 1
ATOM 1416 C C . ARG A 1 177 ? 3.769 12.643 -2.256 1.00 95.12 177 ARG A C 1
ATOM 1418 O O . ARG A 1 177 ? 2.647 12.683 -1.767 1.00 95.12 177 ARG A O 1
ATOM 1425 N N . GLU A 1 178 ? 4.011 12.774 -3.558 1.00 95.44 178 GLU A N 1
ATOM 1426 C CA . GLU A 1 178 ? 2.955 12.902 -4.568 1.00 95.44 178 GLU A CA 1
ATOM 1427 C C . GLU A 1 178 ? 2.030 11.679 -4.559 1.00 95.44 178 GLU A C 1
ATOM 1429 O O . GLU A 1 178 ? 0.836 11.826 -4.311 1.00 95.44 178 GLU A O 1
ATOM 1434 N N . GLN A 1 179 ? 2.595 10.473 -4.676 1.00 95.12 179 GLN A N 1
ATOM 1435 C CA . GLN A 1 179 ? 1.846 9.213 -4.641 1.00 95.12 179 GLN A CA 1
ATOM 1436 C C . GLN A 1 179 ? 1.022 9.049 -3.353 1.00 95.12 179 GLN A C 1
ATOM 1438 O O . GLN A 1 179 ? -0.138 8.648 -3.392 1.00 95.12 179 GLN A O 1
ATOM 1443 N N . LEU A 1 180 ? 1.608 9.352 -2.192 1.00 95.19 180 LEU A N 1
ATOM 1444 C CA . LEU A 1 180 ? 0.895 9.289 -0.915 1.00 95.19 180 LEU A CA 1
ATOM 1445 C C . LEU A 1 180 ? -0.257 10.304 -0.869 1.00 95.19 180 LEU A C 1
ATOM 1447 O O . LEU A 1 180 ? -1.338 9.968 -0.385 1.00 95.19 180 LEU A O 1
ATOM 1451 N N . GLY A 1 181 ? -0.048 11.506 -1.411 1.00 95.06 181 GLY A N 1
ATOM 1452 C CA . GLY A 1 181 ? -1.079 12.535 -1.525 1.00 95.06 181 GLY A CA 1
ATOM 1453 C C . GLY A 1 181 ? -2.264 12.095 -2.387 1.00 95.06 181 GLY A C 1
ATOM 1454 O O . GLY A 1 181 ? -3.408 12.276 -1.975 1.00 95.06 181 GLY A O 1
ATOM 1455 N N . GLU A 1 182 ? -2.012 11.440 -3.524 1.00 95.06 182 GLU A N 1
ATOM 1456 C CA . GLU A 1 182 ? -3.063 10.858 -4.379 1.00 95.06 182 GLU A CA 1
ATOM 1457 C C . GLU A 1 182 ? -3.910 9.811 -3.640 1.00 95.06 182 GLU A C 1
ATOM 1459 O O . GLU A 1 182 ? -5.104 9.665 -3.900 1.00 95.06 182 GLU A O 1
ATOM 1464 N N . TRP A 1 183 ? -3.317 9.107 -2.675 1.00 95.12 183 TRP A N 1
ATOM 1465 C CA . TRP A 1 183 ? -4.007 8.130 -1.827 1.00 95.12 183 TRP A CA 1
ATOM 1466 C C . TRP A 1 183 ? -4.674 8.742 -0.587 1.00 95.12 183 TRP A C 1
ATOM 1468 O O . TRP A 1 183 ? -5.185 8.009 0.267 1.00 95.12 183 TRP A O 1
ATOM 1478 N N . GLY A 1 184 ? -4.672 10.073 -0.465 1.00 94.69 184 GLY A N 1
ATOM 1479 C CA . GLY A 1 184 ? -5.253 10.802 0.664 1.00 94.69 184 GLY A CA 1
ATOM 1480 C C . GLY A 1 184 ? -4.406 10.757 1.938 1.00 94.69 184 GLY A C 1
ATOM 1481 O O . GLY A 1 184 ? -4.928 10.969 3.033 1.00 94.69 184 GLY A O 1
ATOM 1482 N N . ILE A 1 185 ? -3.113 10.439 1.830 1.00 95.00 185 ILE A N 1
ATOM 1483 C CA . ILE A 1 185 ? -2.181 10.422 2.960 1.00 95.00 185 ILE A CA 1
ATOM 1484 C C . ILE A 1 185 ? -1.472 11.774 3.027 1.00 95.00 185 ILE A C 1
ATOM 1486 O O . ILE A 1 185 ? -0.620 12.101 2.203 1.00 95.00 185 ILE A O 1
ATOM 1490 N N . GLU A 1 186 ? -1.799 12.548 4.056 1.00 91.06 186 GLU A N 1
ATOM 1491 C CA . GLU A 1 186 ? -1.211 13.866 4.280 1.00 91.06 186 GLU A CA 1
ATOM 1492 C C . GLU A 1 186 ? 0.131 13.752 5.015 1.00 91.06 186 GLU A C 1
ATOM 1494 O O . GLU A 1 186 ? 0.199 13.341 6.176 1.00 91.06 186 GLU A O 1
ATOM 1499 N N . ILE A 1 187 ? 1.216 14.130 4.336 1.00 89.31 187 ILE A N 1
ATOM 1500 C CA . ILE A 1 187 ? 2.562 14.189 4.909 1.00 89.31 187 ILE A CA 1
ATOM 1501 C C . ILE A 1 187 ? 3.264 15.480 4.480 1.00 89.31 187 ILE A C 1
ATOM 1503 O O . ILE A 1 187 ? 3.275 15.849 3.304 1.00 89.31 187 ILE A O 1
ATOM 1507 N N . SER A 1 188 ? 3.848 16.191 5.443 1.00 82.25 188 SER A N 1
ATOM 1508 C CA . SER A 1 188 ? 4.627 17.401 5.176 1.00 82.25 188 SER A CA 1
ATOM 1509 C C . SER A 1 188 ? 5.960 17.059 4.508 1.00 82.25 188 SER A C 1
ATOM 1511 O O . SER A 1 188 ? 6.551 16.015 4.787 1.00 82.25 188 SER A O 1
ATOM 1513 N N . ALA A 1 189 ? 6.474 17.966 3.672 1.00 76.94 189 ALA A N 1
ATOM 1514 C CA . ALA A 1 189 ? 7.899 17.931 3.352 1.00 76.94 189 ALA A CA 1
ATOM 1515 C C . ALA A 1 189 ? 8.695 18.271 4.618 1.00 76.94 189 ALA A C 1
ATOM 1517 O O . ALA A 1 189 ? 8.360 19.236 5.306 1.00 76.94 189 ALA A O 1
ATOM 1518 N N . GLY A 1 190 ? 9.682 17.432 4.926 1.00 59.12 190 GLY A N 1
ATOM 1519 C CA . GLY A 1 190 ? 10.735 17.731 5.894 1.00 59.12 190 GLY A CA 1
ATOM 1520 C C . GLY A 1 190 ? 11.893 18.448 5.228 1.00 59.12 190 GLY A C 1
ATOM 1521 O O . GLY A 1 190 ? 12.062 18.254 4.001 1.00 59.12 190 GLY A O 1
#

Radius of gyration: 33.71 Å; chains: 1; bounding box: 100×62×80 Å

Foldseek 3Di:
DDPPDDDDQDDPVNDDPVPPDPVVVVVSVVVVVVVVVVLVVVQVVCVVVVHHRDDPDDPDPPPDDDDDDDDDPPVPPPDPPPPPQPPDDDPDDDDDADPPHDDPPDDDDDDDDDDDDDDDFADDADDDDWDWDQDPVRDIDTRDDPVQCVPDRDHPVVVVVLCCCCPVVVDDPVRSCVVRVVRVRDDDDD